Protein 7YVV (pdb70)

Sequence (335 aa):
SALDGLELDYVRFYVGSLDTARDWLVRGYGLGERPWATVRSTEIGANDIRFVFSEPLVDDHPGTAYVDRHGDGVSDIALRVTDAKAAFEEAVARGARPVAGPSRAGHVVTASIMGFGDTLHTFVEYPDGPPAPIAVNAEEPGALLEIDHFAVCVEHGHLDATVDFYRDVLGFELIFAETIAVGSQAMTTKVVQSKSGSVTFTLIEPDTSKDPGHIDDFLKDHGGAGVQHIAFTSNGIIEAVDVLRDRGVEFMGTPASYYADLLQRVVPEQYSVPELRTQQVLVDEDHDGQLYQIFARSVHPRNTIFLELIERLGARGFGSGNITALYQAAERQRD

Structure (mmCIF, N/CA/C/O backbone):
data_7YVV
#
_entry.id   7YVV
#
_cell.length_a   71.130
_cell.length_b   71.130
_cell.length_c   56.281
_cell.angle_alpha   90.000
_cell.angle_beta   90.000
_cell.angle_gamma   120.000
#
_symmetry.space_group_name_H-M   'P 31'
#
loop_
_entity.id
_entity.type
_entity.pdbx_description
1 polymer '4-hydroxyphenylpyruvate dioxygenase'
2 non-polymer 'ISOPROPYL ALCOHOL'
3 non-polymer 'FE (III) ION'
4 non-polymer 'CHLORIDE ION'
5 water water
#
loop_
_atom_site.group_PDB
_atom_site.id
_atom_site.type_symbol
_atom_site.label_atom_id
_atom_site.label_alt_id
_atom_site.label_comp_id
_atom_site.label_asym_id
_atom_site.label_entity_id
_atom_site.label_seq_id
_atom_site.pdbx_PDB_ins_code
_atom_site.Cartn_x
_atom_site.Cartn_y
_atom_site.Cartn_z
_atom_site.occupancy
_atom_site.B_iso_or_equiv
_atom_site.auth_seq_id
_atom_site.auth_comp_id
_atom_site.auth_asym_id
_atom_site.auth_atom_id
_atom_site.pdbx_PDB_model_num
ATOM 1 N N . SER A 1 27 ? 1.509 39.324 14.951 1.00 38.68 7 SER A N 1
ATOM 2 C CA . SER A 1 27 ? 2.353 40.456 14.556 1.00 32.77 7 SER A CA 1
ATOM 3 C C . SER A 1 27 ? 3.829 40.081 14.541 1.00 32.19 7 SER A C 1
ATOM 4 O O . SER A 1 27 ? 4.534 40.326 13.565 1.00 32.82 7 SER A O 1
ATOM 7 N N . ALA A 1 28 ? 4.279 39.437 15.621 1.00 31.67 8 ALA A N 1
ATOM 8 C CA . ALA A 1 28 ? 5.590 38.797 15.597 1.00 29.16 8 ALA A CA 1
ATOM 9 C C . ALA A 1 28 ? 5.610 37.647 14.601 1.00 26.30 8 ALA A C 1
ATOM 10 O O . ALA A 1 28 ? 6.657 37.350 14.014 1.00 25.72 8 ALA A O 1
ATOM 12 N N . LEU A 1 29 ? 4.456 37.011 14.383 1.00 22.56 9 LEU A N 1
ATOM 13 C CA . LEU A 1 29 ? 4.329 35.937 13.411 1.00 18.29 9 LEU A CA 1
ATOM 14 C C . LEU A 1 29 ? 4.217 36.446 11.984 1.00 21.05 9 LEU A C 1
ATOM 15 O O . LEU A 1 29 ? 4.539 35.701 11.057 1.00 22.76 9 LEU A O 1
ATOM 20 N N . ASP A 1 30 ? 3.772 37.692 11.788 1.00 21.89 10 ASP A N 1
ATOM 21 C CA . ASP A 1 30 ? 3.526 38.192 10.438 1.00 22.78 10 ASP A CA 1
ATOM 22 C C . ASP A 1 30 ? 4.789 38.187 9.585 1.00 26.27 10 ASP A C 1
ATOM 23 O O . ASP A 1 30 ? 4.713 37.972 8.372 1.00 26.66 10 ASP A O 1
ATOM 28 N N . GLY A 1 31 ? 5.950 38.428 10.189 1.00 23.59 11 GLY A N 1
ATOM 29 C CA . GLY A 1 31 ? 7.175 38.528 9.421 1.00 21.90 11 GLY A CA 1
ATOM 30 C C . GLY A 1 31 ? 8.040 37.285 9.441 1.00 19.30 11 GLY A C 1
ATOM 31 O O . GLY A 1 31 ? 9.210 37.340 9.051 1.00 23.03 11 GLY A O 1
ATOM 32 N N . LEU A 1 32 ? 7.488 36.157 9.880 1.00 17.99 12 LEU A N 1
ATOM 33 C CA . LEU A 1 32 ? 8.291 34.947 9.988 1.00 19.28 12 LEU A CA 1
ATOM 34 C C . LEU A 1 32 ? 8.819 34.525 8.621 1.00 17.92 12 LEU A C 1
ATOM 35 O O . LEU A 1 32 ? 8.147 34.676 7.597 1.00 18.38 12 LEU A O 1
ATOM 40 N N . GLU A 1 33 ? 10.042 33.999 8.617 1.00 17.61 13 GLU A N 1
ATOM 41 C CA . GLU A 1 33 ? 10.729 33.563 7.413 1.00 18.14 13 GLU A CA 1
ATOM 42 C C . GLU A 1 33 ? 11.199 32.132 7.603 1.00 14.90 13 GLU A C 1
ATOM 43 O O . GLU A 1 33 ? 11.417 31.684 8.730 1.00 17.81 13 GLU A O 1
ATOM 49 N N . LEU A 1 34 ? 11.367 31.419 6.494 1.00 17.83 14 LEU A N 1
ATOM 50 C CA . LEU A 1 34 ? 11.905 30.068 6.564 1.00 15.92 14 LEU A CA 1
ATOM 51 C C . LEU A 1 34 ? 13.357 30.114 7.020 1.00 19.75 14 LEU A C 1
ATOM 52 O O . LEU A 1 34 ? 14.160 30.892 6.495 1.00 22.99 14 LEU A O 1
ATOM 57 N N . ASP A 1 35 ? 13.694 29.287 8.006 1.00 20.00 15 ASP A N 1
ATOM 58 C CA . ASP A 1 35 ? 15.074 29.211 8.464 1.00 19.75 15 ASP A CA 1
ATOM 59 C C . ASP A 1 35 ? 15.692 27.889 8.037 1.00 19.06 15 ASP A C 1
ATOM 60 O O . ASP A 1 35 ? 15.855 27.637 6.840 1.00 28.08 15 ASP A O 1
ATOM 65 N N . TYR A 1 36 ? 16.029 27.039 8.996 1.00 17.40 16 TYR A N 1
ATOM 66 C CA . TYR A 1 36 ? 16.642 25.756 8.695 1.00 21.13 16 TYR A CA 1
ATOM 67 C C . TYR A 1 36 ? 15.600 24.646 8.736 1.00 19.66 16 TYR A C 1
ATOM 68 O O . TYR A 1 36 ? 14.513 24.796 9.297 1.00 18.10 16 TYR A O 1
ATOM 77 N N . VAL A 1 37 ? 15.946 23.525 8.115 1.00 21.28 17 VAL A N 1
ATOM 78 C CA . VAL A 1 37 ? 15.140 22.312 8.154 1.00 18.40 17 VAL A CA 1
ATOM 79 C C . VAL A 1 37 ? 15.954 21.255 8.879 1.00 17.21 17 VAL A C 1
ATOM 80 O O . VAL A 1 37 ? 17.037 20.880 8.417 1.00 21.47 17 VAL A O 1
ATOM 84 N N . ARG A 1 38 ? 15.454 20.790 10.020 1.00 16.67 18 ARG A N 1
ATOM 85 C CA . ARG A 1 38 ? 16.169 19.809 10.825 1.00 18.77 18 ARG A CA 1
ATOM 86 C C . ARG A 1 38 ? 15.674 18.407 10.503 1.00 18.87 18 ARG A C 1
ATOM 87 O O . ARG A 1 38 ? 14.466 18.151 10.508 1.00 19.57 18 ARG A O 1
ATOM 95 N N . PHE A 1 39 ? 16.613 17.515 10.197 1.00 17.97 19 PHE A N 1
ATOM 96 C CA . PHE A 1 39 ? 16.358 16.092 10.037 1.00 19.21 19 PHE A CA 1
ATOM 97 C C . PHE A 1 39 ? 16.857 15.346 11.262 1.00 19.05 19 PHE A C 1
ATOM 98 O O . PHE A 1 39 ? 17.849 15.734 11.883 1.00 19.15 19 PHE A O 1
ATOM 106 N N . TYR A 1 40 ? 16.169 14.260 11.597 1.00 23.32 20 TYR A N 1
ATOM 107 C CA . TYR A 1 40 ? 16.723 13.230 12.467 1.00 21.87 20 TYR A CA 1
ATOM 108 C C . TYR A 1 40 ? 17.199 12.089 11.581 1.00 20.84 20 TYR A C 1
ATOM 109 O O . TYR A 1 40 ? 16.470 11.654 10.683 1.00 19.76 20 TYR A O 1
ATOM 118 N N . VAL A 1 41 ? 18.431 11.633 11.810 1.00 18.25 21 VAL A N 1
ATOM 119 C CA . VAL A 1 41 ? 19.062 10.641 10.952 1.00 20.03 21 VAL A CA 1
ATOM 120 C C . VAL A 1 41 ? 19.791 9.614 11.808 1.00 20.48 21 VAL A C 1
ATOM 121 O O . VAL A 1 41 ? 20.303 9.920 12.889 1.00 19.29 21 VAL A O 1
ATOM 125 N N . GLY A 1 42 ? 19.829 8.377 11.310 1.00 21.65 22 GLY A N 1
ATOM 126 C CA . GLY A 1 42 ? 20.605 7.344 11.967 1.00 20.14 22 GLY A CA 1
ATOM 127 C C . GLY A 1 42 ? 22.100 7.536 11.838 1.00 20.46 22 GLY A C 1
ATOM 128 O O . GLY A 1 42 ? 22.853 7.053 12.690 1.00 24.68 22 GLY A O 1
ATOM 129 N N . SER A 1 43 ? 22.546 8.236 10.796 1.00 20.88 23 SER A N 1
ATOM 130 C CA . SER A 1 43 ? 23.969 8.455 10.559 1.00 22.53 23 SER A CA 1
ATOM 131 C C . SER A 1 43 ? 24.144 9.748 9.782 1.00 23.25 23 SER A C 1
ATOM 132 O O . SER A 1 43 ? 23.589 9.893 8.690 1.00 24.89 23 SER A O 1
ATOM 135 N N . LEU A 1 44 ? 24.926 10.676 10.335 1.00 22.77 24 LEU A N 1
ATOM 136 C CA . LEU A 1 44 ? 25.178 11.930 9.639 1.00 21.38 24 LEU A CA 1
ATOM 137 C C . LEU A 1 44 ? 25.767 11.703 8.254 1.00 21.10 24 LEU A C 1
ATOM 138 O O . LEU A 1 44 ? 25.634 12.569 7.386 1.00 22.28 24 LEU A O 1
ATOM 143 N N . ASP A 1 45 ? 26.428 10.561 8.026 1.00 24.96 25 ASP A N 1
ATOM 144 C CA . ASP A 1 45 ? 27.057 10.324 6.728 1.00 23.63 25 ASP A CA 1
ATOM 145 C C . ASP A 1 45 ? 26.053 9.941 5.650 1.00 25.36 25 ASP A C 1
ATOM 146 O O . ASP A 1 45 ? 26.372 10.053 4.462 1.00 23.75 25 ASP A O 1
ATOM 151 N N . THR A 1 46 ? 24.860 9.480 6.029 1.00 25.52 26 THR A N 1
ATOM 152 C CA . THR A 1 46 ? 23.819 9.255 5.033 1.00 26.68 26 THR A CA 1
ATOM 153 C C . THR A 1 46 ? 23.372 10.572 4.411 1.00 22.64 26 THR A C 1
ATOM 154 O O . THR A 1 46 ? 23.097 10.638 3.208 1.00 22.81 26 THR A O 1
ATOM 158 N N . ALA A 1 47 ? 23.285 11.630 5.220 1.00 21.25 27 ALA A N 1
ATOM 159 C CA . ALA A 1 47 ? 22.997 12.955 4.683 1.00 20.74 27 ALA A CA 1
ATOM 160 C C . ALA A 1 47 ? 24.191 13.513 3.920 1.00 21.58 27 ALA A C 1
ATOM 161 O O . ALA A 1 47 ? 24.029 14.109 2.851 1.00 24.24 27 ALA A O 1
ATOM 163 N N . ARG A 1 48 ? 25.398 13.337 4.460 1.00 22.45 28 ARG A N 1
ATOM 164 C CA . ARG A 1 48 ? 26.600 13.783 3.763 1.00 19.25 28 ARG A CA 1
ATOM 165 C C . ARG A 1 48 ? 26.709 13.135 2.388 1.00 24.63 28 ARG A C 1
ATOM 166 O O . ARG A 1 48 ? 26.834 13.824 1.370 1.00 24.35 28 ARG A O 1
ATOM 174 N N . ASP A 1 49 ? 26.665 11.803 2.339 1.00 24.33 29 ASP A N 1
ATOM 175 C CA . ASP A 1 49 ? 26.741 11.115 1.057 1.00 26.05 29 ASP A CA 1
ATOM 176 C C . ASP A 1 49 ? 25.609 11.530 0.127 1.00 26.98 29 ASP A C 1
ATOM 177 O O . ASP A 1 49 ? 25.786 11.550 -1.097 1.00 33.35 29 ASP A O 1
ATOM 182 N N . TRP A 1 50 ? 24.449 11.872 0.684 1.00 23.64 30 TRP A N 1
ATOM 183 C CA . TRP A 1 50 ? 23.271 12.174 -0.121 1.00 25.29 30 TRP A CA 1
ATOM 184 C C . TRP A 1 50 ? 23.348 13.569 -0.730 1.00 22.11 30 TRP A C 1
ATOM 185 O O . TRP A 1 50 ? 23.268 13.734 -1.952 1.00 20.22 30 TRP A O 1
ATOM 196 N N . LEU A 1 51 ? 23.500 14.586 0.112 1.00 23.67 31 LEU A N 1
ATOM 197 C CA . LEU A 1 51 ? 23.456 15.968 -0.342 1.00 22.34 31 LEU A CA 1
ATOM 198 C C . LEU A 1 51 ? 24.835 16.533 -0.652 1.00 18.64 31 LEU A C 1
ATOM 199 O O . LEU A 1 51 ? 24.990 17.275 -1.625 1.00 23.04 31 LEU A O 1
ATOM 204 N N . VAL A 1 52 ? 25.843 16.212 0.154 1.00 20.55 32 VAL A N 1
ATOM 205 C CA . VAL A 1 52 ? 27.183 16.745 -0.089 1.00 21.22 32 VAL A CA 1
ATOM 206 C C . VAL A 1 52 ? 27.815 16.058 -1.293 1.00 22.18 32 VAL A C 1
ATOM 207 O O . VAL A 1 52 ? 28.150 16.697 -2.298 1.00 23.98 32 VAL A O 1
ATOM 211 N N . ARG A 1 53 ? 27.984 14.741 -1.207 1.00 24.69 33 ARG A N 1
ATOM 212 C CA . ARG A 1 53 ? 28.668 14.022 -2.271 1.00 25.18 33 ARG A CA 1
ATOM 213 C C . ARG A 1 53 ? 27.795 13.869 -3.511 1.00 24.00 33 ARG A C 1
ATOM 214 O O . ARG A 1 53 ? 28.310 13.923 -4.632 1.00 33.12 33 ARG A O 1
ATOM 222 N N . GLY A 1 54 ? 26.487 13.705 -3.339 1.00 25.09 34 GLY A N 1
ATOM 223 C CA . GLY A 1 54 ? 25.591 13.568 -4.470 1.00 22.24 34 GLY A CA 1
ATOM 224 C C . GLY A 1 54 ? 25.181 14.876 -5.117 1.00 19.25 34 GLY A C 1
ATOM 225 O O . GLY A 1 54 ? 25.341 15.047 -6.327 1.00 27.49 34 GLY A O 1
ATOM 226 N N . TYR A 1 55 ? 24.645 15.806 -4.327 1.00 21.35 35 TYR A N 1
ATOM 227 C CA . TYR A 1 55 ? 24.137 17.067 -4.854 1.00 20.79 35 TYR A CA 1
ATOM 228 C C . TYR A 1 55 ? 25.171 18.185 -4.858 1.00 24.61 35 TYR A C 1
ATOM 229 O O . TYR A 1 55 ? 24.933 19.226 -5.483 1.00 27.02 35 TYR A O 1
ATOM 238 N N . GLY A 1 56 ? 26.301 18.008 -4.178 1.00 22.06 36 GLY A N 1
ATOM 239 C CA . GLY A 1 56 ? 27.333 19.024 -4.183 1.00 21.42 36 GLY A CA 1
ATOM 240 C C . GLY A 1 56 ? 27.122 20.162 -3.213 1.00 21.37 36 GLY A C 1
ATOM 241 O O . GLY A 1 56 ? 27.692 21.239 -3.409 1.00 23.80 36 GLY A O 1
ATOM 242 N N . LEU A 1 57 ? 26.318 19.963 -2.174 1.00 21.74 37 LEU A N 1
ATOM 243 C CA . LEU A 1 57 ? 26.117 20.995 -1.171 1.00 21.31 37 LEU A CA 1
ATOM 244 C C . LEU A 1 57 ? 27.317 21.060 -0.229 1.00 20.33 37 LEU A C 1
ATOM 245 O O . LEU A 1 57 ? 28.095 20.112 -0.104 1.00 21.93 37 LEU A O 1
ATOM 250 N N . GLY A 1 58 ? 27.462 22.208 0.439 1.00 25.13 38 GLY A N 1
ATOM 251 C CA . GLY A 1 58 ? 28.526 22.382 1.402 1.00 19.07 38 GLY A CA 1
ATOM 252 C C . GLY A 1 58 ? 28.139 21.902 2.788 1.00 23.32 38 GLY A C 1
ATOM 253 O O . GLY A 1 58 ? 26.961 21.782 3.115 1.00 22.42 38 GLY A O 1
ATOM 254 N N . GLU A 1 59 ? 29.151 21.624 3.609 1.00 23.96 39 GLU A N 1
ATOM 255 C CA . GLU A 1 59 ? 28.937 21.170 4.975 1.00 22.11 39 GLU A CA 1
ATOM 256 C C . GLU A 1 59 ? 29.644 22.092 5.957 1.00 26.28 39 GLU A C 1
ATOM 257 O O . GLU A 1 59 ? 30.746 22.579 5.688 1.00 25.81 39 GLU A O 1
ATOM 263 N N . ARG A 1 60 ? 29.002 22.316 7.102 1.00 25.48 40 ARG A N 1
ATOM 264 C CA . ARG A 1 60 ? 29.536 23.179 8.156 1.00 28.54 40 ARG A CA 1
ATOM 265 C C . ARG A 1 60 ? 29.182 22.548 9.495 1.00 24.40 40 ARG A C 1
ATOM 266 O O . ARG A 1 60 ? 28.116 22.815 10.062 1.00 29.99 40 ARG A O 1
ATOM 274 N N . PRO A 1 61 ? 30.056 21.688 10.034 1.00 28.05 41 PRO A N 1
ATOM 275 C CA . PRO A 1 61 ? 29.716 20.993 11.278 1.00 33.71 41 PRO A CA 1
ATOM 276 C C . PRO A 1 61 ? 30.035 21.817 12.521 1.00 35.93 41 PRO A C 1
ATOM 277 O O . PRO A 1 61 ? 29.235 21.803 13.456 1.00 43.31 41 PRO A O 1
ATOM 281 N N . TRP A 1 69 ? 26.095 19.190 23.984 1.00 64.27 49 TRP A N 1
ATOM 282 C CA . TRP A 1 69 ? 25.101 18.160 24.262 1.00 56.23 49 TRP A CA 1
ATOM 283 C C . TRP A 1 69 ? 25.610 16.800 23.823 1.00 50.56 49 TRP A C 1
ATOM 284 O O . TRP A 1 69 ? 25.803 16.557 22.633 1.00 53.30 49 TRP A O 1
ATOM 295 N N . ALA A 1 70 ? 25.826 15.913 24.791 1.00 52.84 50 ALA A N 1
ATOM 296 C CA . ALA A 1 70 ? 26.338 14.577 24.519 1.00 43.79 50 ALA A CA 1
ATOM 297 C C . ALA A 1 70 ? 25.259 13.613 24.043 1.00 41.43 50 ALA A C 1
ATOM 298 O O . ALA A 1 70 ? 25.522 12.409 23.955 1.00 42.54 50 ALA A O 1
ATOM 300 N N . THR A 1 71 ? 24.060 14.107 23.738 1.00 34.37 51 THR A N 1
ATOM 301 C CA . THR A 1 71 ? 22.969 13.259 23.285 1.00 32.78 51 THR A CA 1
ATOM 302 C C . THR A 1 71 ? 22.732 13.333 21.783 1.00 26.64 51 THR A C 1
ATOM 303 O O . THR A 1 71 ? 22.015 12.484 21.248 1.00 25.00 51 THR A O 1
ATOM 307 N N . VAL A 1 72 ? 23.311 14.315 21.094 1.00 31.31 52 VAL A N 1
ATOM 308 C CA . VAL A 1 72 ? 23.072 14.522 19.670 1.00 24.33 52 VAL A CA 1
ATOM 309 C C . VAL A 1 72 ? 24.359 14.983 19.000 1.00 21.12 52 VAL A C 1
ATOM 310 O O . VAL A 1 72 ? 25.090 15.824 19.532 1.00 25.54 52 VAL A O 1
ATOM 314 N N . ARG A 1 73 ? 24.625 14.426 17.826 1.00 23.07 53 ARG A N 1
ATOM 315 C CA . ARG A 1 73 ? 25.667 14.899 16.927 1.00 24.11 53 ARG A CA 1
ATOM 316 C C . ARG A 1 73 ? 24.990 15.551 15.731 1.00 18.38 53 ARG A C 1
ATOM 317 O O . ARG A 1 73 ? 24.085 14.963 15.132 1.00 20.30 53 ARG A O 1
ATOM 325 N N . SER A 1 74 ? 25.403 16.770 15.404 1.00 18.50 54 SER A N 1
ATOM 326 C CA . SER A 1 74 ? 24.750 17.544 14.362 1.00 19.13 54 SER A CA 1
ATOM 327 C C . SER A 1 74 ? 25.772 18.100 13.384 1.00 22.70 54 SER A C 1
ATOM 328 O O . SER A 1 74 ? 26.928 18.350 13.734 1.00 22.86 54 SER A O 1
ATOM 331 N N . THR A 1 75 ? 25.323 18.287 12.146 1.00 21.14 55 THR A N 1
ATOM 332 C CA . THR A 1 75 ? 26.095 18.982 11.131 1.00 20.00 55 THR A CA 1
ATOM 333 C C . THR A 1 75 ? 25.119 19.755 10.259 1.00 21.34 55 THR A C 1
ATOM 334 O O . THR A 1 75 ? 23.934 19.422 10.190 1.00 19.92 55 THR A O 1
ATOM 338 N N . GLU A 1 76 ? 25.613 20.807 9.619 1.00 18.88 56 GLU A N 1
ATOM 339 C CA . GLU A 1 76 ? 24.793 21.635 8.748 1.00 23.15 56 GLU A CA 1
ATOM 340 C C . GLU A 1 76 ? 25.219 21.436 7.303 1.00 23.69 56 GLU A C 1
ATOM 341 O O . GLU A 1 76 ? 26.415 21.403 6.996 1.00 23.28 56 GLU A O 1
ATOM 347 N N . ILE A 1 77 ? 24.235 21.302 6.422 1.00 20.21 57 ILE A N 1
ATOM 348 C CA . ILE A 1 77 ? 24.473 21.039 5.012 1.00 20.13 57 ILE A CA 1
ATOM 349 C C . ILE A 1 77 ? 23.545 21.923 4.192 1.00 18.74 57 ILE A C 1
ATOM 350 O O . ILE A 1 77 ? 22.375 22.108 4.546 1.00 18.62 57 ILE A O 1
ATOM 355 N N . GLY A 1 78 ? 24.078 22.494 3.122 1.00 18.63 58 GLY A N 1
ATOM 356 C CA . GLY A 1 78 ? 23.299 23.357 2.260 1.00 20.07 58 GLY A CA 1
ATOM 357 C C . GLY A 1 78 ? 24.197 24.286 1.464 1.00 18.85 58 GLY A C 1
ATOM 358 O O . GLY A 1 78 ? 25.416 24.129 1.426 1.00 14.59 58 GLY A O 1
ATOM 359 N N . ALA A 1 79 ? 23.554 25.258 0.825 1.00 18.59 59 ALA A N 1
ATOM 360 C CA . ALA A 1 79 ? 24.242 26.247 0.010 1.00 18.18 59 ALA A CA 1
ATOM 361 C C . ALA A 1 79 ? 23.294 27.410 -0.227 1.00 16.51 59 ALA A C 1
ATOM 362 O O . ALA A 1 79 ? 22.075 27.232 -0.262 1.00 16.90 59 ALA A O 1
ATOM 364 N N . ASN A 1 80 ? 23.867 28.600 -0.383 1.00 19.31 60 ASN A N 1
ATOM 365 C CA . ASN A 1 80 ? 23.080 29.812 -0.565 1.00 18.19 60 ASN A CA 1
ATOM 366 C C . ASN A 1 80 ? 22.018 29.899 0.524 1.00 17.57 60 ASN A C 1
ATOM 367 O O . ASN A 1 80 ? 22.358 29.895 1.711 1.00 15.47 60 ASN A O 1
ATOM 372 N N . ASP A 1 81 ? 20.739 29.959 0.149 1.00 19.43 61 ASP A N 1
ATOM 373 C CA . ASP A 1 81 ? 19.660 30.088 1.125 1.00 18.58 61 ASP A CA 1
ATOM 374 C C . ASP A 1 81 ? 19.152 28.752 1.658 1.00 19.08 61 ASP A C 1
ATOM 375 O O . ASP A 1 81 ? 18.237 28.742 2.488 1.00 18.71 61 ASP A O 1
ATOM 380 N N . ILE A 1 82 ? 19.711 27.636 1.213 1.00 15.19 62 ILE A N 1
ATOM 381 C CA . ILE A 1 82 ? 19.310 26.323 1.702 1.00 16.62 62 ILE A CA 1
ATOM 382 C C . ILE A 1 82 ? 20.147 25.987 2.927 1.00 17.55 62 ILE A C 1
ATOM 383 O O . ILE A 1 82 ? 21.381 26.061 2.885 1.00 15.54 62 ILE A O 1
ATOM 388 N N . ARG A 1 83 ? 19.483 25.615 4.021 1.00 20.71 63 ARG A N 1
ATOM 389 C CA . ARG A 1 83 ? 20.175 25.298 5.269 1.00 18.90 63 ARG A CA 1
ATOM 390 C C . ARG A 1 83 ? 19.487 24.121 5.948 1.00 18.26 63 ARG A C 1
ATOM 391 O O . ARG A 1 83 ? 18.383 24.262 6.486 1.00 18.94 63 ARG A O 1
ATOM 399 N N . PHE A 1 84 ? 20.145 22.967 5.928 1.00 19.28 64 PHE A N 1
ATOM 400 C CA . PHE A 1 84 ? 19.675 21.769 6.604 1.00 18.28 64 PHE A CA 1
ATOM 401 C C . PHE A 1 84 ? 20.505 21.534 7.854 1.00 17.03 64 PHE A C 1
ATOM 402 O O . PHE A 1 84 ? 21.723 21.726 7.845 1.00 19.84 64 PHE A O 1
ATOM 410 N N . VAL A 1 85 ? 19.841 21.119 8.924 1.00 15.26 65 VAL A N 1
ATOM 411 C CA . VAL A 1 85 ? 20.505 20.620 10.118 1.00 16.40 65 VAL A CA 1
ATOM 412 C C . VAL A 1 85 ? 20.182 19.136 10.230 1.00 17.21 65 VAL A C 1
ATOM 413 O O . VAL A 1 85 ? 19.016 18.753 10.385 1.00 17.51 65 VAL A O 1
ATOM 417 N N . PHE A 1 86 ? 21.208 18.301 10.128 1.00 15.43 66 PHE A N 1
ATOM 418 C CA . PHE A 1 86 ? 21.067 16.863 10.285 1.00 16.68 66 PHE A CA 1
ATOM 419 C C . PHE A 1 86 ? 21.594 16.487 11.660 1.00 21.38 66 PHE A C 1
ATOM 420 O O . PHE A 1 86 ? 22.755 16.764 11.980 1.00 20.69 66 PHE A O 1
ATOM 428 N N . SER A 1 87 ? 20.739 15.877 12.473 1.00 19.34 67 SER A N 1
ATOM 429 C CA . SER A 1 87 ? 21.086 15.503 13.833 1.00 19.07 67 SER A CA 1
ATOM 430 C C . SER A 1 87 ? 20.835 14.015 14.014 1.00 22.09 67 SER A C 1
ATOM 431 O O . SER A 1 87 ? 19.751 13.524 13.686 1.00 21.63 67 SER A O 1
ATOM 434 N N . GLU A 1 88 ? 21.840 13.297 14.518 1.00 23.51 68 GLU A N 1
ATOM 435 C CA . GLU A 1 88 ? 21.689 11.889 14.850 1.00 23.11 68 GLU A CA 1
ATOM 436 C C . GLU A 1 88 ? 21.794 11.720 16.356 1.00 24.03 68 GLU A C 1
ATOM 437 O O . GLU A 1 88 ? 22.790 12.152 16.952 1.00 28.11 68 GLU A O 1
ATOM 443 N N . PRO A 1 89 ? 20.810 11.106 17.008 1.00 25.78 69 PRO A N 1
ATOM 444 C CA . PRO A 1 89 ? 20.869 10.981 18.467 1.00 25.08 69 PRO A CA 1
ATOM 445 C C . PRO A 1 89 ? 22.031 10.100 18.893 1.00 26.13 69 PRO A C 1
ATOM 446 O O . PRO A 1 89 ? 22.365 9.115 18.230 1.00 27.97 69 PRO A O 1
ATOM 450 N N . LEU A 1 90 ? 22.657 10.470 20.007 1.00 22.97 70 LEU A N 1
ATOM 451 C CA . LEU A 1 90 ? 23.743 9.692 20.582 1.00 24.19 70 LEU A CA 1
ATOM 452 C C . LEU A 1 90 ? 23.289 8.841 21.760 1.00 31.72 70 LEU A C 1
ATOM 453 O O . LEU A 1 90 ? 24.112 8.139 22.357 1.00 32.50 70 LEU A O 1
ATOM 458 N N . VAL A 1 91 ? 22.001 8.887 22.107 1.00 32.67 71 VAL A N 1
ATOM 459 C CA . VAL A 1 91 ? 21.444 8.131 23.220 1.00 26.11 71 VAL A CA 1
ATOM 460 C C . VAL A 1 91 ? 20.024 7.720 22.859 1.00 31.57 71 VAL A C 1
ATOM 461 O O . VAL A 1 91 ? 19.371 8.336 22.015 1.00 30.42 71 VAL A O 1
ATOM 465 N N . ASP A 1 92 ? 19.543 6.665 23.522 1.00 34.02 72 ASP A N 1
ATOM 466 C CA . ASP A 1 92 ? 18.186 6.186 23.278 1.00 33.82 72 ASP A CA 1
ATOM 467 C C . ASP A 1 92 ? 17.131 7.097 23.892 1.00 32.32 72 ASP A C 1
ATOM 468 O O . ASP A 1 92 ? 15.996 7.139 23.404 1.00 34.84 72 ASP A O 1
ATOM 473 N N . ASP A 1 93 ? 17.474 7.824 24.951 1.00 30.49 73 ASP A N 1
ATOM 474 C CA . ASP A 1 93 ? 16.522 8.705 25.626 1.00 35.68 73 ASP A CA 1
ATOM 475 C C . ASP A 1 93 ? 16.589 10.114 25.034 1.00 35.30 73 ASP A C 1
ATOM 476 O O . ASP A 1 93 ? 16.846 11.105 25.717 1.00 41.21 73 ASP A O 1
ATOM 481 N N . HIS A 1 94 ? 16.352 10.186 23.726 1.00 32.38 74 HIS A N 1
ATOM 482 C CA . HIS A 1 94 ? 16.358 11.444 23.001 1.00 29.00 74 HIS A CA 1
ATOM 483 C C . HIS A 1 94 ? 15.276 11.411 21.930 1.00 29.17 74 HIS A C 1
ATOM 484 O O . HIS A 1 94 ? 15.087 10.377 21.271 1.00 27.08 74 HIS A O 1
ATOM 491 N N . PRO A 1 95 ? 14.555 12.518 21.732 1.00 27.93 75 PRO A N 1
ATOM 492 C CA . PRO A 1 95 ? 13.480 12.522 20.727 1.00 23.30 75 PRO A CA 1
ATOM 493 C C . PRO A 1 95 ? 13.920 11.992 19.378 1.00 22.92 75 PRO A C 1
ATOM 494 O O . PRO A 1 95 ? 13.108 11.394 18.663 1.00 28.02 75 PRO A O 1
ATOM 498 N N . GLY A 1 96 ? 15.188 12.186 19.012 1.00 19.68 76 GLY A N 1
ATOM 499 C CA . GLY A 1 96 ? 15.663 11.705 17.728 1.00 20.74 76 GLY A CA 1
ATOM 500 C C . GLY A 1 96 ? 15.671 10.194 17.612 1.00 24.32 76 GLY A C 1
ATOM 501 O O . GLY A 1 96 ? 15.517 9.652 16.514 1.00 23.91 76 GLY A O 1
ATOM 502 N N . THR A 1 97 ? 15.861 9.491 18.732 1.00 25.53 77 THR A N 1
ATOM 503 C CA . THR A 1 97 ? 15.785 8.034 18.698 1.00 26.83 77 THR A CA 1
ATOM 504 C C . THR A 1 97 ? 14.352 7.564 18.496 1.00 26.30 77 THR A C 1
ATOM 505 O O . THR A 1 97 ? 14.110 6.596 17.766 1.00 26.90 77 THR A O 1
ATOM 509 N N . ALA A 1 98 ? 13.389 8.231 19.137 1.00 26.03 78 ALA A N 1
ATOM 510 C CA . ALA A 1 98 ? 11.989 7.885 18.925 1.00 28.58 78 ALA A CA 1
ATOM 511 C C . ALA A 1 98 ? 11.548 8.198 17.504 1.00 27.34 78 ALA A C 1
ATOM 512 O O . ALA A 1 98 ? 10.703 7.486 16.949 1.00 31.73 78 ALA A O 1
ATOM 514 N N . TYR A 1 99 ? 12.108 9.249 16.900 1.00 30.89 79 TYR A N 1
ATOM 515 C CA . TYR A 1 99 ? 11.773 9.578 15.518 1.00 22.19 79 TYR A CA 1
ATOM 516 C C . TYR A 1 99 ? 12.304 8.515 14.563 1.00 25.40 79 TYR A C 1
ATOM 517 O O . TYR A 1 99 ? 11.541 7.912 13.797 1.00 25.23 79 TYR A O 1
ATOM 526 N N . VAL A 1 100 ? 13.617 8.273 14.596 1.00 23.77 80 VAL A N 1
ATOM 527 C CA . VAL A 1 100 ? 14.234 7.363 13.634 1.00 21.64 80 VAL A CA 1
ATOM 528 C C . VAL A 1 100 ? 13.637 5.965 13.742 1.00 28.49 80 VAL A C 1
ATOM 529 O O . VAL A 1 100 ? 13.509 5.257 12.735 1.00 23.00 80 VAL A O 1
ATOM 533 N N . ASP A 1 101 ? 13.261 5.542 14.952 1.00 28.50 81 ASP A N 1
ATOM 534 C CA . ASP A 1 101 ? 12.602 4.249 15.103 1.00 26.11 81 ASP A CA 1
ATOM 535 C C . ASP A 1 101 ? 11.260 4.224 14.383 1.00 27.41 81 ASP A C 1
ATOM 536 O O . ASP A 1 101 ? 10.901 3.218 13.759 1.00 31.24 81 ASP A O 1
ATOM 541 N N . ARG A 1 102 ? 10.504 5.322 14.458 1.00 26.25 82 ARG A N 1
ATOM 542 C CA . ARG A 1 102 ? 9.165 5.341 13.878 1.00 26.51 82 ARG A CA 1
ATOM 543 C C . ARG A 1 102 ? 9.211 5.613 12.379 1.00 24.13 82 ARG A C 1
ATOM 544 O O . ARG A 1 102 ? 8.575 4.903 11.592 1.00 25.70 82 ARG A O 1
ATOM 552 N N . HIS A 1 103 ? 9.971 6.630 11.967 1.00 24.57 83 HIS A N 1
ATOM 553 C CA . HIS A 1 103 ? 9.974 7.097 10.589 1.00 21.49 83 HIS A CA 1
ATOM 554 C C . HIS A 1 103 ? 11.245 6.776 9.818 1.00 26.89 83 HIS A C 1
ATOM 555 O O . HIS A 1 103 ? 11.233 6.852 8.585 1.00 23.37 83 HIS A O 1
ATOM 562 N N . GLY A 1 104 ? 12.334 6.437 10.499 1.00 23.82 84 GLY A N 1
ATOM 563 C CA . GLY A 1 104 ? 13.628 6.472 9.850 1.00 24.56 84 GLY A CA 1
ATOM 564 C C . GLY A 1 104 ? 14.099 7.913 9.734 1.00 20.03 84 GLY A C 1
ATOM 565 O O . GLY A 1 104 ? 13.653 8.796 10.468 1.00 25.09 84 GLY A O 1
ATOM 566 N N . ASP A 1 105 ? 15.005 8.154 8.794 1.00 22.18 85 ASP A N 1
ATOM 567 C CA . ASP A 1 105 ? 15.464 9.516 8.545 1.00 20.02 85 ASP A CA 1
ATOM 568 C C . ASP A 1 105 ? 14.322 10.362 7.994 1.00 19.21 85 ASP A C 1
ATOM 569 O O . ASP A 1 105 ? 13.654 9.972 7.032 1.00 20.21 85 ASP A O 1
ATOM 574 N N . GLY A 1 106 ? 14.102 11.523 8.599 1.00 18.21 86 GLY A N 1
ATOM 575 C CA . GLY A 1 106 ? 13.023 12.386 8.150 1.00 20.90 86 GLY A CA 1
ATOM 576 C C . GLY A 1 106 ? 13.162 13.785 8.707 1.00 15.70 86 GLY A C 1
ATOM 577 O O . GLY A 1 106 ? 14.026 14.069 9.541 1.00 17.82 86 GLY A O 1
ATOM 578 N N . VAL A 1 107 ? 12.288 14.661 8.221 1.00 17.08 87 VAL A N 1
ATOM 579 C CA . VAL A 1 107 ? 12.236 16.044 8.684 1.00 16.91 87 VAL A CA 1
ATOM 580 C C . VAL A 1 107 ? 11.479 16.087 10.003 1.00 18.89 87 VAL A C 1
ATOM 581 O O . VAL A 1 107 ? 10.298 15.724 10.066 1.00 20.61 87 VAL A O 1
ATOM 585 N N . SER A 1 108 ? 12.153 16.546 11.058 1.00 17.17 88 SER A N 1
ATOM 586 C CA . SER A 1 108 ? 11.575 16.601 12.391 1.00 16.87 88 SER A CA 1
ATOM 587 C C . SER A 1 108 ? 11.234 18.012 12.853 1.00 13.83 88 SER A C 1
ATOM 588 O O . SER A 1 108 ? 10.496 18.162 13.832 1.00 17.55 88 SER A O 1
ATOM 591 N N . ASP A 1 109 ? 11.742 19.041 12.182 1.00 12.85 89 ASP A N 1
ATOM 592 C CA . ASP A 1 109 ? 11.518 20.414 12.618 1.00 15.95 89 ASP A CA 1
ATOM 593 C C . ASP A 1 109 ? 11.776 21.341 11.443 1.00 15.75 89 ASP A C 1
ATOM 594 O O . ASP A 1 109 ? 12.819 21.239 10.791 1.00 18.67 89 ASP A O 1
ATOM 599 N N . ILE A 1 110 ? 10.821 22.219 11.162 1.00 18.19 90 ILE A N 1
ATOM 600 C CA . ILE A 1 110 ? 10.977 23.266 10.160 1.00 15.86 90 ILE A CA 1
ATOM 601 C C . ILE A 1 110 ? 10.994 24.587 10.916 1.00 16.09 90 ILE A C 1
ATOM 602 O O . ILE A 1 110 ? 9.945 25.101 11.320 1.00 16.74 90 ILE A O 1
ATOM 607 N N . ALA A 1 111 ? 12.195 25.126 11.123 1.00 15.93 91 ALA A N 1
ATOM 608 C CA . ALA A 1 111 ? 12.374 26.315 11.941 1.00 15.70 91 ALA A CA 1
ATOM 609 C C . ALA A 1 111 ? 11.928 27.560 11.192 1.00 14.88 91 ALA A C 1
ATOM 610 O O . ALA A 1 111 ? 12.138 27.687 9.982 1.00 18.96 91 ALA A O 1
ATOM 612 N N . LEU A 1 112 ? 11.310 28.480 11.924 1.00 15.30 92 LEU A N 1
ATOM 613 C CA . LEU A 1 112 ? 10.832 29.741 11.377 1.00 13.32 92 LEU A CA 1
ATOM 614 C C . LEU A 1 112 ? 11.570 30.868 12.080 1.00 15.86 92 LEU A C 1
ATOM 615 O O . LEU A 1 112 ? 11.492 30.994 13.307 1.00 16.60 92 LEU A O 1
ATOM 620 N N . ARG A 1 113 ? 12.303 31.667 11.311 1.00 18.34 93 ARG A N 1
ATOM 621 C CA . ARG A 1 113 ? 13.034 32.794 11.871 1.00 15.71 93 ARG A CA 1
ATOM 622 C C . ARG A 1 113 ? 12.066 33.932 12.154 1.00 15.36 93 ARG A C 1
ATOM 623 O O . ARG A 1 113 ? 11.334 34.370 11.262 1.00 15.01 93 ARG A O 1
ATOM 631 N N . VAL A 1 114 ? 12.049 34.390 13.403 1.00 19.82 94 VAL A N 1
ATOM 632 C CA . VAL A 1 114 ? 11.259 35.538 13.818 1.00 20.48 94 VAL A CA 1
ATOM 633 C C . VAL A 1 114 ? 12.201 36.542 14.456 1.00 19.90 94 VAL A C 1
ATOM 634 O O . VAL A 1 114 ? 13.302 36.207 14.901 1.00 20.86 94 VAL A O 1
ATOM 638 N N . THR A 1 115 ? 11.755 37.793 14.491 1.00 19.68 95 THR A N 1
ATOM 639 C CA . THR A 1 115 ? 12.538 38.813 15.168 1.00 26.27 95 THR A CA 1
ATOM 640 C C . THR A 1 115 ? 12.428 38.698 16.682 1.00 25.99 95 THR A C 1
ATOM 641 O O . THR A 1 115 ? 13.312 39.191 17.391 1.00 25.18 95 THR A O 1
ATOM 645 N N . ASP A 1 116 ? 11.391 38.019 17.184 1.00 20.78 96 ASP A N 1
ATOM 646 C CA . ASP A 1 116 ? 11.176 37.865 18.620 1.00 22.06 96 ASP A CA 1
ATOM 647 C C . ASP A 1 116 ? 10.539 36.491 18.841 1.00 19.37 96 ASP A C 1
ATOM 648 O O . ASP A 1 116 ? 9.346 36.309 18.587 1.00 17.74 96 ASP A O 1
ATOM 653 N N . ALA A 1 117 ? 11.340 35.540 19.332 1.00 21.17 97 ALA A N 1
ATOM 654 C CA . ALA A 1 117 ? 10.871 34.161 19.463 1.00 19.01 97 ALA A CA 1
ATOM 655 C C . ALA A 1 117 ? 9.870 34.012 20.603 1.00 18.64 97 ALA A C 1
ATOM 656 O O . ALA A 1 117 ? 8.941 33.199 20.518 1.00 17.84 97 ALA A O 1
ATOM 658 N N . LYS A 1 118 ? 10.045 34.777 21.685 1.00 17.91 98 LYS A N 1
ATOM 659 C CA . LYS A 1 118 ? 9.092 34.709 22.790 1.00 18.63 98 LYS A CA 1
ATOM 660 C C . LYS A 1 118 ? 7.738 35.285 22.391 1.00 21.03 98 LYS A C 1
ATOM 661 O O . LYS A 1 118 ? 6.693 34.687 22.677 1.00 20.23 98 LYS A O 1
ATOM 667 N N . ALA A 1 119 ? 7.736 36.447 21.731 1.00 19.82 99 ALA A N 1
ATOM 668 C CA . ALA A 1 119 ? 6.476 37.065 21.328 1.00 23.06 99 ALA A CA 1
ATOM 669 C C . ALA A 1 119 ? 5.740 36.209 20.308 1.00 18.10 99 ALA A C 1
ATOM 670 O O . ALA A 1 119 ? 4.511 36.098 20.356 1.00 20.07 99 ALA A O 1
ATOM 672 N N . ALA A 1 120 ? 6.474 35.594 19.375 1.00 20.65 100 ALA A N 1
ATOM 673 C CA . ALA A 1 120 ? 5.841 34.713 18.397 1.00 19.54 100 ALA A CA 1
ATOM 674 C C . ALA A 1 120 ? 5.282 33.466 19.065 1.00 18.67 100 ALA A C 1
ATOM 675 O O . ALA A 1 120 ? 4.189 33.004 18.720 1.00 18.34 100 ALA A O 1
ATOM 677 N N . PHE A 1 121 ? 6.021 32.906 20.022 1.00 19.42 101 PHE A N 1
ATOM 678 C CA . PHE A 1 121 ? 5.541 31.737 20.748 1.00 17.63 101 PHE A CA 1
ATOM 679 C C . PHE A 1 121 ? 4.242 32.043 21.489 1.00 19.98 101 PHE A C 1
ATOM 680 O O . PHE A 1 121 ? 3.246 31.323 21.348 1.00 19.60 101 PHE A O 1
ATOM 688 N N . GLU A 1 122 ? 4.228 33.123 22.273 1.00 19.79 102 GLU A N 1
ATOM 689 C CA . GLU A 1 122 ? 3.053 33.437 23.081 1.00 20.78 102 GLU A CA 1
ATOM 690 C C . GLU A 1 122 ? 1.831 33.705 22.213 1.00 21.88 102 GLU A C 1
ATOM 691 O O . GLU A 1 122 ? 0.709 33.333 22.579 1.00 24.19 102 GLU A O 1
ATOM 697 N N . GLU A 1 123 ? 2.026 34.351 21.061 1.00 19.65 103 GLU A N 1
ATOM 698 C CA . GLU A 1 123 ? 0.908 34.626 20.163 1.00 19.75 103 GLU A CA 1
ATOM 699 C C . GLU A 1 123 ? 0.353 33.337 19.569 1.00 18.24 103 GLU A C 1
ATOM 700 O O . GLU A 1 123 ? -0.862 33.113 19.573 1.00 19.11 103 GLU A O 1
ATOM 706 N N . ALA A 1 124 ? 1.232 32.470 19.064 1.00 19.77 104 ALA A N 1
ATOM 707 C CA . ALA A 1 124 ? 0.770 31.238 18.435 1.00 18.13 104 ALA A CA 1
ATOM 708 C C . ALA A 1 124 ? 0.035 30.342 19.427 1.00 16.72 104 ALA A C 1
ATOM 709 O O . ALA A 1 124 ? -0.963 29.706 19.073 1.00 17.12 104 ALA A O 1
ATOM 711 N N . VAL A 1 125 ? 0.514 30.272 20.671 1.00 18.20 105 VAL A N 1
ATOM 712 C CA . VAL A 1 125 ? -0.158 29.451 21.674 1.00 15.63 105 VAL A CA 1
ATOM 713 C C . VAL A 1 125 ? -1.504 30.053 22.044 1.00 20.52 105 VAL A C 1
ATOM 714 O O . VAL A 1 125 ? -2.485 29.329 22.256 1.00 20.24 105 VAL A O 1
ATOM 718 N N . ALA A 1 126 ? -1.573 31.385 22.133 1.00 19.94 106 ALA A N 1
ATOM 719 C CA . ALA A 1 126 ? -2.850 32.048 22.353 1.00 18.79 106 ALA A CA 1
ATOM 720 C C . ALA A 1 126 ? -3.818 31.780 21.210 1.00 19.25 106 ALA A C 1
ATOM 721 O O . ALA A 1 126 ? -5.037 31.822 21.409 1.00 22.60 106 ALA A O 1
ATOM 723 N N . ARG A 1 127 ? -3.299 31.503 20.014 1.00 17.94 107 ARG A N 1
ATOM 724 C CA . ARG A 1 127 ? -4.117 31.234 18.839 1.00 19.56 107 ARG A CA 1
ATOM 725 C C . ARG A 1 127 ? -4.527 29.774 18.714 1.00 17.27 107 ARG A C 1
ATOM 726 O O . ARG A 1 127 ? -5.359 29.452 17.863 1.00 18.96 107 ARG A O 1
ATOM 734 N N . GLY A 1 128 ? -3.965 28.886 19.526 1.00 16.95 108 GLY A N 1
ATOM 735 C CA . GLY A 1 128 ? -4.324 27.483 19.465 1.00 19.71 108 GLY A CA 1
ATOM 736 C C . GLY A 1 128 ? -3.139 26.544 19.350 1.00 16.92 108 GLY A C 1
ATOM 737 O O . GLY A 1 128 ? -3.278 25.338 19.561 1.00 16.91 108 GLY A O 1
ATOM 738 N N . ALA A 1 129 ? -1.969 27.080 19.014 1.00 16.38 109 ALA A N 1
ATOM 739 C CA . ALA A 1 129 ? -0.788 26.243 18.866 1.00 17.45 109 ALA A CA 1
ATOM 740 C C . ALA A 1 129 ? -0.542 25.424 20.130 1.00 18.84 109 ALA A C 1
ATOM 741 O O . ALA A 1 129 ? -0.842 25.853 21.248 1.00 16.05 109 ALA A O 1
ATOM 743 N N . ARG A 1 130 ? 0.005 24.225 19.940 1.00 19.41 110 ARG A N 1
ATOM 744 C CA . ARG A 1 130 ? 0.345 23.354 21.054 1.00 20.00 110 ARG A CA 1
ATOM 745 C C . ARG A 1 130 ? 1.826 23.497 21.353 1.00 18.06 110 ARG A C 1
ATOM 746 O O . ARG A 1 130 ? 2.653 23.183 20.486 1.00 19.87 110 ARG A O 1
ATOM 754 N N . PRO A 1 131 ? 2.213 23.974 22.534 1.00 20.74 111 PRO A N 1
ATOM 755 C CA . PRO A 1 131 ? 3.633 24.242 22.786 1.00 17.21 111 PRO A CA 1
ATOM 756 C C . PRO A 1 131 ? 4.427 22.958 22.960 1.00 19.46 111 PRO A C 1
ATOM 757 O O . PRO A 1 131 ? 3.975 22.005 23.600 1.00 23.93 111 PRO A O 1
ATOM 761 N N . VAL A 1 132 ? 5.625 22.946 22.383 1.00 18.61 112 VAL A N 1
ATOM 762 C CA . VAL A 1 132 ? 6.571 21.856 22.554 1.00 20.33 112 VAL A CA 1
ATOM 763 C C . VAL A 1 132 ? 7.722 22.255 23.468 1.00 25.93 112 VAL A C 1
ATOM 764 O O . VAL A 1 132 ? 8.181 21.451 24.282 1.00 24.99 112 VAL A O 1
ATOM 768 N N . ALA A 1 133 ? 8.199 23.492 23.349 1.00 25.28 113 ALA A N 1
ATOM 769 C CA . ALA A 1 133 ? 9.275 23.998 24.190 1.00 20.23 113 ALA A CA 1
ATOM 770 C C . ALA A 1 133 ? 9.072 25.489 24.405 1.00 18.96 113 ALA A C 1
ATOM 771 O O . ALA A 1 133 ? 8.916 26.240 23.439 1.00 20.97 113 ALA A O 1
ATOM 773 N N . GLY A 1 134 ? 9.075 25.908 25.667 1.00 18.88 114 GLY A N 1
ATOM 774 C CA . GLY A 1 134 ? 8.976 27.308 26.002 1.00 19.37 114 GLY A CA 1
ATOM 775 C C . GLY A 1 134 ? 10.228 28.063 25.611 1.00 19.90 114 GLY A C 1
ATOM 776 O O . GLY A 1 134 ? 11.285 27.473 25.379 1.00 20.22 114 GLY A O 1
ATOM 777 N N . PRO A 1 135 ? 10.132 29.388 25.535 1.00 19.63 115 PRO A N 1
ATOM 778 C CA . PRO A 1 135 ? 11.286 30.184 25.105 1.00 22.08 115 PRO A CA 1
ATOM 779 C C . PRO A 1 135 ? 12.496 29.950 25.997 1.00 24.76 115 PRO A C 1
ATOM 780 O O . PRO A 1 135 ? 12.392 29.887 27.224 1.00 25.09 115 PRO A O 1
ATOM 784 N N . SER A 1 136 ? 13.652 29.813 25.355 1.00 25.48 116 SER A N 1
ATOM 785 C CA . SER A 1 136 ? 14.924 29.647 26.037 1.00 30.83 116 SER A CA 1
ATOM 786 C C . SER A 1 136 ? 16.003 30.253 25.157 1.00 29.70 116 SER A C 1
ATOM 787 O O . SER A 1 136 ? 15.886 30.256 23.930 1.00 26.94 116 SER A O 1
ATOM 790 N N . ARG A 1 137 ? 17.048 30.780 25.789 1.00 43.82 117 ARG A N 1
ATOM 791 C CA . ARG A 1 137 ? 18.163 31.379 25.071 1.00 40.63 117 ARG A CA 1
ATOM 792 C C . ARG A 1 137 ? 19.418 30.536 25.257 1.00 44.61 117 ARG A C 1
ATOM 793 O O . ARG A 1 137 ? 19.713 30.077 26.364 1.00 51.09 117 ARG A O 1
ATOM 801 N N . ALA A 1 138 ? 20.146 30.326 24.163 1.00 54.62 118 ALA A N 1
ATOM 802 C CA . ALA A 1 138 ? 21.431 29.644 24.226 1.00 58.76 118 ALA A CA 1
ATOM 803 C C . ALA A 1 138 ? 22.559 30.663 24.135 1.00 64.42 118 ALA A C 1
ATOM 804 O O . ALA A 1 138 ? 22.912 31.302 25.131 1.00 76.83 118 ALA A O 1
ATOM 806 N N . GLY A 1 139 ? 23.127 30.822 22.945 1.00 57.17 119 GLY A N 1
ATOM 807 C CA . GLY A 1 139 ? 24.160 31.814 22.737 1.00 71.79 119 GLY A CA 1
ATOM 808 C C . GLY A 1 139 ? 23.776 32.815 21.670 1.00 79.14 119 GLY A C 1
ATOM 809 O O . GLY A 1 139 ? 23.656 34.013 21.943 1.00 75.39 119 GLY A O 1
ATOM 810 N N . HIS A 1 140 ? 23.568 32.333 20.445 1.00 82.52 120 HIS A N 1
ATOM 811 C CA . HIS A 1 140 ? 23.188 33.189 19.331 1.00 85.40 120 HIS A CA 1
ATOM 812 C C . HIS A 1 140 ? 21.770 32.904 18.837 1.00 76.62 120 HIS A C 1
ATOM 813 O O . HIS A 1 140 ? 21.421 33.272 17.710 1.00 79.06 120 HIS A O 1
ATOM 820 N N . VAL A 1 141 ? 20.936 32.278 19.666 1.00 60.30 121 VAL A N 1
ATOM 821 C CA . VAL A 1 141 ? 19.558 31.982 19.283 1.00 47.60 121 VAL A CA 1
ATOM 822 C C . VAL A 1 141 ? 18.678 31.960 20.524 1.00 37.12 121 VAL A C 1
ATOM 823 O O . VAL A 1 141 ? 19.025 31.352 21.541 1.00 34.69 121 VAL A O 1
ATOM 827 N N . VAL A 1 142 ? 17.540 32.638 20.434 1.00 32.24 122 VAL A N 1
ATOM 828 C CA . VAL A 1 142 ? 16.402 32.418 21.316 1.00 24.98 122 VAL A CA 1
ATOM 829 C C . VAL A 1 142 ? 15.417 31.547 20.554 1.00 19.20 122 VAL A C 1
ATOM 830 O O . VAL A 1 142 ? 15.122 31.821 19.387 1.00 19.09 122 VAL A O 1
ATOM 834 N N . THR A 1 143 ? 14.921 30.490 21.192 1.00 21.50 123 THR A N 1
ATOM 835 C CA . THR A 1 143 ? 14.104 29.500 20.506 1.00 18.73 123 THR A CA 1
ATOM 836 C C . THR A 1 143 ? 12.881 29.139 21.332 1.00 20.02 123 THR A C 1
ATOM 837 O O . THR A 1 143 ? 12.921 29.135 22.563 1.00 23.01 123 THR A O 1
ATOM 841 N N . ALA A 1 144 ? 11.793 28.833 20.629 1.00 18.28 124 ALA A N 1
ATOM 842 C CA . ALA A 1 144 ? 10.569 28.320 21.229 1.00 16.24 124 ALA A CA 1
ATOM 843 C C . ALA A 1 144 ? 9.869 27.485 20.173 1.00 15.46 124 ALA A C 1
ATOM 844 O O . ALA A 1 144 ? 9.679 27.953 19.048 1.00 18.90 124 ALA A O 1
ATOM 846 N N . SER A 1 145 ? 9.502 26.255 20.525 1.00 15.92 125 SER A N 1
ATOM 847 C CA . SER A 1 145 ? 8.984 25.292 19.564 1.00 15.14 125 SER A CA 1
ATOM 848 C C . SER A 1 145 ? 7.512 25.013 19.821 1.00 13.66 125 SER A C 1
ATOM 849 O O . SER A 1 145 ? 7.086 24.881 20.971 1.00 14.80 125 SER A O 1
ATOM 852 N N . ILE A 1 146 ? 6.742 24.925 18.739 1.00 14.61 126 ILE A N 1
ATOM 853 C CA . ILE A 1 146 ? 5.373 24.437 18.780 1.00 15.47 126 ILE A CA 1
ATOM 854 C C . ILE A 1 146 ? 5.286 23.217 17.869 1.00 15.46 126 ILE A C 1
ATOM 855 O O . ILE A 1 146 ? 6.239 22.862 17.176 1.00 17.14 126 ILE A O 1
ATOM 860 N N . MET A 1 147 ? 4.129 22.567 17.889 1.00 18.91 127 MET A N 1
ATOM 861 C CA . MET A 1 147 ? 3.912 21.393 17.061 1.00 21.23 127 MET A CA 1
ATOM 862 C C . MET A 1 147 ? 3.330 21.797 15.717 1.00 19.73 127 MET A C 1
ATOM 863 O O . MET A 1 147 ? 2.569 22.764 15.619 1.00 19.52 127 MET A O 1
ATOM 868 N N . GLY A 1 148 ? 3.717 21.057 14.681 1.00 23.13 128 GLY A N 1
ATOM 869 C CA . GLY A 1 148 ? 3.192 21.239 13.339 1.00 21.81 128 GLY A CA 1
ATOM 870 C C . GLY A 1 148 ? 2.527 19.967 12.856 1.00 23.44 128 GLY A C 1
ATOM 871 O O . GLY A 1 148 ? 1.996 19.196 13.663 1.00 25.91 128 GLY A O 1
ATOM 872 N N . PHE A 1 149 ? 2.553 19.720 11.552 1.00 22.08 129 PHE A N 1
ATOM 873 C CA . PHE A 1 149 ? 1.889 18.538 11.031 1.00 21.38 129 PHE A CA 1
ATOM 874 C C . PHE A 1 149 ? 2.529 17.277 11.591 1.00 25.18 129 PHE A C 1
ATOM 875 O O . PHE A 1 149 ? 3.732 17.228 11.853 1.00 25.43 129 PHE A O 1
ATOM 883 N N . GLY A 1 150 ? 1.709 16.242 11.757 1.00 26.79 130 GLY A N 1
ATOM 884 C CA . GLY A 1 150 ? 2.171 14.980 12.298 1.00 26.39 130 GLY A CA 1
ATOM 885 C C . GLY A 1 150 ? 2.978 15.168 13.559 1.00 28.28 130 GLY A C 1
ATOM 886 O O . GLY A 1 150 ? 2.514 15.799 14.512 1.00 33.05 130 GLY A O 1
ATOM 887 N N . ASP A 1 151 ? 4.199 14.639 13.566 1.00 28.64 131 ASP A N 1
ATOM 888 C CA . ASP A 1 151 ? 5.126 14.819 14.673 1.00 27.08 131 ASP A CA 1
ATOM 889 C C . ASP A 1 151 ? 6.305 15.707 14.284 1.00 26.24 131 ASP A C 1
ATOM 890 O O . ASP A 1 151 ? 7.405 15.550 14.817 1.00 25.53 131 ASP A O 1
ATOM 895 N N . THR A 1 152 ? 6.085 16.641 13.360 1.00 22.54 132 THR A N 1
ATOM 896 C CA . THR A 1 152 ? 7.108 17.598 12.957 1.00 20.21 132 THR A CA 1
ATOM 897 C C . THR A 1 152 ? 6.919 18.917 13.697 1.00 18.59 132 THR A C 1
ATOM 898 O O . THR A 1 152 ? 5.805 19.436 13.799 1.00 22.56 132 THR A O 1
ATOM 902 N N . LEU A 1 153 ? 8.017 19.461 14.203 1.00 19.89 133 LEU A N 1
ATOM 903 C CA . LEU A 1 153 ? 7.971 20.677 14.998 1.00 16.61 133 LEU A CA 1
ATOM 904 C C . LEU A 1 153 ? 8.169 21.916 14.131 1.00 16.95 133 LEU A C 1
ATOM 905 O O . LEU A 1 153 ? 8.655 21.847 13.000 1.00 18.37 133 LEU A O 1
ATOM 910 N N . HIS A 1 154 ? 7.771 23.060 14.683 1.00 15.04 134 HIS A N 1
ATOM 911 C CA . HIS A 1 154 ? 8.141 24.379 14.178 1.00 15.79 134 HIS A CA 1
ATOM 912 C C . HIS A 1 154 ? 8.803 25.124 15.328 1.00 16.20 134 HIS A C 1
ATOM 913 O O . HIS A 1 154 ? 8.135 25.468 16.308 1.00 15.34 134 HIS A O 1
ATOM 920 N N . THR A 1 155 ? 10.104 25.372 15.211 1.00 13.89 135 THR A N 1
ATOM 921 C CA . THR A 1 155 ? 10.845 26.139 16.200 1.00 12.75 135 THR A CA 1
ATOM 922 C C . THR A 1 155 ? 10.903 27.590 15.750 1.00 14.78 135 THR A C 1
ATOM 923 O O . THR A 1 155 ? 11.331 27.874 14.628 1.00 18.42 135 THR A O 1
ATOM 927 N N . PHE A 1 156 ? 10.469 28.500 16.616 1.00 17.37 136 PHE A N 1
ATOM 928 C CA . PHE A 1 156 ? 10.691 29.923 16.394 1.00 17.36 136 PHE A CA 1
ATOM 929 C C . PHE A 1 156 ? 12.119 30.262 16.801 1.00 15.61 136 PHE A C 1
ATOM 930 O O . PHE A 1 156 ? 12.544 29.939 17.913 1.00 16.15 136 PHE A O 1
ATOM 938 N N . VAL A 1 157 ? 12.868 30.901 15.909 1.00 13.21 137 VAL A N 1
ATOM 939 C CA . VAL A 1 157 ? 14.284 31.154 16.139 1.00 17.77 137 VAL A CA 1
ATOM 940 C C . VAL A 1 157 ? 14.564 32.633 15.922 1.00 16.78 137 VAL A C 1
ATOM 941 O O . VAL A 1 157 ? 14.145 33.213 14.914 1.00 18.07 137 VAL A O 1
ATOM 945 N N . GLU A 1 158 ? 15.272 33.234 16.872 1.00 19.14 138 GLU A N 1
ATOM 946 C CA . GLU A 1 158 ? 15.579 34.657 16.877 1.00 18.73 138 GLU A CA 1
ATOM 947 C C . GLU A 1 158 ? 17.086 34.820 16.991 1.00 25.39 138 GLU A C 1
ATOM 948 O O . GLU A 1 158 ? 17.693 34.352 17.959 1.00 25.79 138 GLU A O 1
ATOM 954 N N . TYR A 1 159 ? 17.671 35.458 16.019 1.00 27.54 139 TYR A N 1
ATOM 955 C CA . TYR A 1 159 ? 19.101 35.704 15.987 1.00 33.63 139 TYR A CA 1
ATOM 956 C C . TYR A 1 159 ? 19.406 37.129 16.428 1.00 34.37 139 TYR A C 1
ATOM 957 O O . TYR A 1 159 ? 18.589 38.036 16.237 1.00 34.94 139 TYR A O 1
ATOM 966 N N . PRO A 1 160 ? 20.570 37.359 17.019 1.00 37.81 140 PRO A N 1
ATOM 967 C CA . PRO A 1 160 ? 20.884 38.702 17.521 1.00 45.96 140 PRO A CA 1
ATOM 968 C C . PRO A 1 160 ? 21.336 39.654 16.424 1.00 46.30 140 PRO A C 1
ATOM 969 O O . PRO A 1 160 ? 21.079 40.860 16.499 1.00 47.22 140 PRO A O 1
ATOM 973 N N . ASP A 1 161 ? 22.002 39.123 15.397 1.00 48.40 141 ASP A N 1
ATOM 974 C CA . ASP A 1 161 ? 22.621 39.948 14.365 1.00 54.10 141 ASP A CA 1
ATOM 975 C C . ASP A 1 161 ? 22.252 39.468 12.967 1.00 51.38 141 ASP A C 1
ATOM 976 O O . ASP A 1 161 ? 22.967 39.748 12.000 1.00 50.24 141 ASP A O 1
ATOM 981 N N . GLY A 1 162 ? 21.142 38.746 12.842 1.00 44.66 142 GLY A N 1
ATOM 982 C CA . GLY A 1 162 ? 20.715 38.235 11.563 1.00 41.18 142 GLY A CA 1
ATOM 983 C C . GLY A 1 162 ? 21.000 36.756 11.418 1.00 37.63 142 GLY A C 1
ATOM 984 O O . GLY A 1 162 ? 21.754 36.163 12.196 1.00 38.17 142 GLY A O 1
ATOM 985 N N . PRO A 1 163 ? 20.404 36.133 10.405 1.00 38.44 143 PRO A N 1
ATOM 986 C CA . PRO A 1 163 ? 20.544 34.683 10.235 1.00 33.85 143 PRO A CA 1
ATOM 987 C C . PRO A 1 163 ? 21.980 34.303 9.972 1.00 32.10 143 PRO A C 1
ATOM 988 O O . PRO A 1 163 ? 22.787 35.144 9.539 1.00 32.21 143 PRO A O 1
ATOM 992 N N . PRO A 1 164 ? 22.357 33.051 10.218 1.00 31.73 144 PRO A N 1
ATOM 993 C CA . PRO A 1 164 ? 23.723 32.627 9.917 1.00 31.72 144 PRO A CA 1
ATOM 994 C C . PRO A 1 164 ? 24.030 32.818 8.440 1.00 25.67 144 PRO A C 1
ATOM 995 O O . PRO A 1 164 ? 23.134 32.831 7.593 1.00 25.42 144 PRO A O 1
ATOM 999 N N . ALA A 1 165 ? 25.314 32.975 8.139 1.00 25.67 145 ALA A N 1
ATOM 1000 C CA . ALA A 1 165 ? 25.740 33.160 6.769 1.00 26.38 145 ALA A CA 1
ATOM 1001 C C . ALA A 1 165 ? 25.531 31.877 5.970 1.00 22.55 145 ALA A C 1
ATOM 1002 O O . ALA A 1 165 ? 25.462 30.780 6.534 1.00 24.52 145 ALA A O 1
ATOM 1004 N N . PRO A 1 166 ? 25.417 31.993 4.647 1.00 19.81 146 PRO A N 1
ATOM 1005 C CA . PRO A 1 166 ? 25.263 30.793 3.818 1.00 18.18 146 PRO A CA 1
ATOM 1006 C C . PRO A 1 166 ? 26.413 29.815 4.014 1.00 20.52 146 PRO A C 1
ATOM 1007 O O . PRO A 1 166 ? 27.562 30.208 4.227 1.00 21.48 146 PRO A O 1
ATOM 1011 N N . ILE A 1 167 ? 26.083 28.521 3.955 1.00 20.68 147 ILE A N 1
ATOM 1012 C CA . ILE A 1 167 ? 27.088 27.480 4.147 1.00 21.12 147 ILE A CA 1
ATOM 1013 C C . ILE A 1 167 ? 28.070 27.469 2.982 1.00 20.99 147 ILE A C 1
ATOM 1014 O O . ILE A 1 167 ? 29.284 27.336 3.173 1.00 26.29 147 ILE A O 1
ATOM 1019 N N . ALA A 1 168 ? 27.556 27.588 1.762 1.00 23.49 148 ALA A N 1
ATOM 1020 C CA . ALA A 1 168 ? 28.346 27.804 0.561 1.00 21.11 148 ALA A CA 1
ATOM 1021 C C . ALA A 1 168 ? 27.553 28.739 -0.334 1.00 21.18 148 ALA A C 1
ATOM 1022 O O . ALA A 1 168 ? 26.326 28.807 -0.237 1.00 20.64 148 ALA A O 1
ATOM 1024 N N . VAL A 1 169 ? 28.249 29.473 -1.198 1.00 28.93 149 VAL A N 1
ATOM 1025 C CA . VAL A 1 169 ? 27.604 30.485 -2.024 1.00 25.21 149 VAL A CA 1
ATOM 1026 C C . VAL A 1 169 ? 28.056 30.329 -3.469 1.00 22.66 149 VAL A C 1
ATOM 1027 O O . VAL A 1 169 ? 29.258 30.306 -3.750 1.00 24.95 149 VAL A O 1
ATOM 1031 N N . ASN A 1 170 ? 27.086 30.221 -4.377 1.00 23.90 150 ASN A N 1
ATOM 1032 C CA . ASN A 1 170 ? 27.327 30.224 -5.814 1.00 24.77 150 ASN A CA 1
ATOM 1033 C C . ASN A 1 170 ? 26.040 30.600 -6.536 1.00 23.50 150 ASN A C 1
ATOM 1034 O O . ASN A 1 170 ? 25.712 30.021 -7.577 1.00 27.66 150 ASN A O 1
ATOM 1039 N N . ALA A 1 171 ? 25.314 31.581 -5.994 1.00 22.43 151 ALA A N 1
ATOM 1040 C CA . ALA A 1 171 ? 23.994 31.916 -6.518 1.00 23.26 151 ALA A CA 1
ATOM 1041 C C . ALA A 1 171 ? 24.031 32.244 -8.003 1.00 22.19 151 ALA A C 1
ATOM 1042 O O . ALA A 1 171 ? 23.069 31.959 -8.724 1.00 23.91 151 ALA A O 1
ATOM 1044 N N . GLU A 1 172 ? 25.117 32.846 -8.475 1.00 27.20 152 GLU A N 1
ATOM 1045 C CA . GLU A 1 172 ? 25.234 33.272 -9.863 1.00 22.82 152 GLU A CA 1
ATOM 1046 C C . GLU A 1 172 ? 25.666 32.153 -10.796 1.00 20.46 152 GLU A C 1
ATOM 1047 O O . GLU A 1 172 ? 25.719 32.365 -12.009 1.00 23.47 152 GLU A O 1
ATOM 1053 N N . GLU A 1 173 ? 25.959 30.987 -10.274 1.00 24.09 153 GLU A N 1
ATOM 1054 C CA . GLU A 1 173 ? 26.430 29.897 -11.111 1.00 22.94 153 GLU A CA 1
ATOM 1055 C C . GLU A 1 173 ? 25.250 29.176 -11.758 1.00 20.07 153 GLU A C 1
ATOM 1056 O O . GLU A 1 173 ? 24.237 28.931 -11.098 1.00 23.95 153 GLU A O 1
ATOM 1062 N N . PRO A 1 174 ? 25.350 28.837 -13.043 1.00 21.03 154 PRO A N 1
ATOM 1063 C CA . PRO A 1 174 ? 24.264 28.095 -13.694 1.00 21.99 154 PRO A CA 1
ATOM 1064 C C . PRO A 1 174 ? 24.074 26.733 -13.046 1.00 21.17 154 PRO A C 1
ATOM 1065 O O . PRO A 1 174 ? 25.037 26.014 -12.774 1.00 23.33 154 PRO A O 1
ATOM 1069 N N . GLY A 1 175 ? 22.813 26.385 -12.799 1.00 20.83 155 GLY A N 1
ATOM 1070 C CA . GLY A 1 175 ? 22.491 25.171 -12.083 1.00 18.46 155 GLY A CA 1
ATOM 1071 C C . GLY A 1 175 ? 22.586 25.272 -10.577 1.00 21.23 155 GLY A C 1
ATOM 1072 O O . GLY A 1 175 ? 22.432 24.254 -9.894 1.00 20.25 155 GLY A O 1
ATOM 1073 N N . ALA A 1 176 ? 22.829 26.463 -10.035 1.00 21.18 156 ALA A N 1
ATOM 1074 C CA . ALA A 1 176 ? 22.958 26.611 -8.592 1.00 18.48 156 ALA A CA 1
ATOM 1075 C C . ALA A 1 176 ? 21.611 26.417 -7.907 1.00 17.43 156 ALA A C 1
ATOM 1076 O O . ALA A 1 176 ? 20.561 26.785 -8.437 1.00 19.78 156 ALA A O 1
ATOM 1078 N N . LEU A 1 177 ? 21.650 25.824 -6.718 1.00 16.37 157 LEU A N 1
ATOM 1079 C CA . LEU A 1 177 ? 20.461 25.614 -5.900 1.00 16.63 157 LEU A CA 1
ATOM 1080 C C . LEU A 1 177 ? 20.396 26.728 -4.863 1.00 14.61 157 LEU A C 1
ATOM 1081 O O . LEU A 1 177 ? 21.255 26.805 -3.982 1.00 12.88 157 LEU A O 1
ATOM 1086 N N . LEU A 1 178 ? 19.371 27.571 -4.961 1.00 18.61 158 LEU A N 1
ATOM 1087 C CA . LEU A 1 178 ? 19.371 28.903 -4.365 1.00 15.56 158 LEU A CA 1
ATOM 1088 C C . LEU A 1 178 ? 18.611 28.999 -3.048 1.00 17.28 158 LEU A C 1
ATOM 1089 O O . LEU A 1 178 ? 19.020 29.754 -2.162 1.00 15.97 158 LEU A O 1
ATOM 1094 N N . GLU A 1 179 ? 17.520 28.253 -2.894 1.00 21.27 159 GLU A N 1
ATOM 1095 C CA . GLU A 1 179 ? 16.651 28.370 -1.730 1.00 18.92 159 GLU A CA 1
ATOM 1096 C C . GLU A 1 179 ? 15.701 27.185 -1.730 1.00 13.31 159 GLU A C 1
ATOM 1097 O O . GLU A 1 179 ? 15.600 26.450 -2.711 1.00 14.22 159 GLU A O 1
ATOM 1103 N N . ILE A 1 180 ? 15.002 27.003 -0.617 1.00 13.92 160 ILE A N 1
ATOM 1104 C CA . ILE A 1 180 ? 13.930 26.020 -0.547 1.00 15.05 160 ILE A CA 1
ATOM 1105 C C . ILE A 1 180 ? 12.648 26.719 -0.984 1.00 18.34 160 ILE A C 1
ATOM 1106 O O . ILE A 1 180 ? 12.197 27.668 -0.338 1.00 20.79 160 ILE A O 1
ATOM 1111 N N . ASP A 1 181 ? 12.075 26.268 -2.103 1.00 15.23 161 ASP A N 1
ATOM 1112 C CA . ASP A 1 181 ? 10.878 26.911 -2.632 1.00 16.95 161 ASP A CA 1
ATOM 1113 C C . ASP A 1 181 ? 9.634 26.531 -1.832 1.00 16.76 161 ASP A C 1
ATOM 1114 O O . ASP A 1 181 ? 8.820 27.396 -1.497 1.00 12.77 161 ASP A O 1
ATOM 1119 N N . HIS A 1 182 ? 9.466 25.247 -1.523 1.00 17.80 162 HIS A N 1
ATOM 1120 C CA . HIS A 1 182 ? 8.318 24.794 -0.748 1.00 16.53 162 HIS A CA 1
ATOM 1121 C C . HIS A 1 182 ? 8.631 23.427 -0.154 1.00 20.50 162 HIS A C 1
ATOM 1122 O O . HIS A 1 182 ? 9.701 22.857 -0.385 1.00 16.99 162 HIS A O 1
ATOM 1129 N N . PHE A 1 183 ? 7.672 22.909 0.617 1.00 17.57 163 PHE A N 1
ATOM 1130 C CA . PHE A 1 183 ? 7.683 21.545 1.137 1.00 16.10 163 PHE A CA 1
ATOM 1131 C C . PHE A 1 183 ? 6.360 20.876 0.785 1.00 18.23 163 PHE A C 1
ATOM 1132 O O . PHE A 1 183 ? 5.306 21.515 0.840 1.00 19.56 163 PHE A O 1
ATOM 1140 N N . ALA A 1 184 ? 6.408 19.590 0.439 1.00 17.70 164 ALA A N 1
ATOM 1141 C CA . ALA A 1 184 ? 5.201 18.792 0.243 1.00 18.33 164 ALA A CA 1
ATOM 1142 C C . ALA A 1 184 ? 4.971 17.922 1.469 1.00 15.35 164 ALA A C 1
ATOM 1143 O O . ALA A 1 184 ? 5.892 17.246 1.934 1.00 12.57 164 ALA A O 1
ATOM 1145 N N . VAL A 1 185 ? 3.738 17.932 1.972 1.00 18.61 165 VAL A N 1
ATOM 1146 C CA . VAL A 1 185 ? 3.374 17.296 3.233 1.00 17.26 165 VAL A CA 1
ATOM 1147 C C . VAL A 1 185 ? 2.191 16.366 2.970 1.00 18.41 165 VAL A C 1
ATOM 1148 O O . VAL A 1 185 ? 1.087 16.828 2.652 1.00 16.74 165 VAL A O 1
ATOM 1152 N N . CYS A 1 186 ? 2.412 15.062 3.115 1.00 15.26 166 CYS A N 1
ATOM 1153 C CA . CYS A 1 186 ? 1.313 14.108 3.061 1.00 17.13 166 CYS A CA 1
ATOM 1154 C C . CYS A 1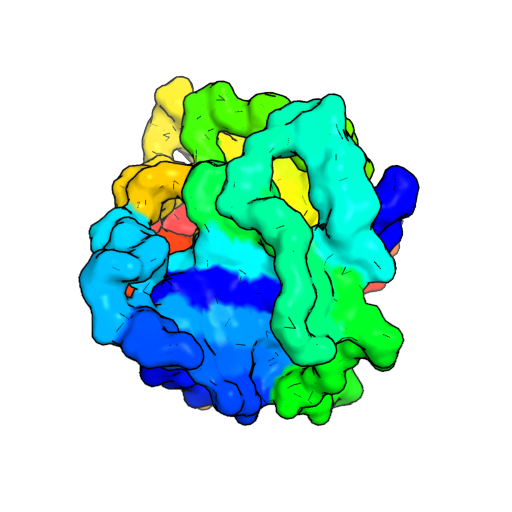 186 ? 0.607 14.083 4.408 1.00 17.79 166 CYS A C 1
ATOM 1155 O O . CYS A 1 186 ? 1.255 13.971 5.451 1.00 17.91 166 CYS A O 1
ATOM 1158 N N . VAL A 1 187 ? -0.718 14.206 4.388 1.00 21.87 167 VAL A N 1
ATOM 1159 C CA . VAL A 1 187 ? -1.516 14.155 5.606 1.00 19.41 167 VAL A CA 1
ATOM 1160 C C . VAL A 1 187 ? -2.483 12.987 5.505 1.00 23.92 167 VAL A C 1
ATOM 1161 O O . VAL A 1 187 ? -2.834 12.532 4.411 1.00 22.21 167 VAL A O 1
ATOM 1165 N N . GLU A 1 188 ? -2.911 12.497 6.662 1.00 24.47 168 GLU A N 1
ATOM 1166 C CA . GLU A 1 188 ? -3.892 11.426 6.685 1.00 30.94 168 GLU A CA 1
ATOM 1167 C C . GLU A 1 188 ? -5.216 11.917 6.112 1.00 28.67 168 GLU A C 1
ATOM 1168 O O . GLU A 1 188 ? -5.551 13.102 6.185 1.00 24.82 168 GLU A O 1
ATOM 1174 N N . HIS A 1 189 ? -5.964 10.991 5.520 1.00 31.70 169 HIS A N 1
ATOM 1175 C CA . HIS A 1 189 ? -7.272 11.323 4.979 1.00 30.48 169 HIS A CA 1
ATOM 1176 C C . HIS A 1 189 ? -8.178 11.859 6.081 1.00 32.06 169 HIS A C 1
ATOM 1177 O O . HIS A 1 189 ? -8.291 11.261 7.154 1.00 28.37 169 HIS A O 1
ATOM 1184 N N . GLY A 1 190 ? -8.823 12.992 5.811 1.00 29.35 170 GLY A N 1
ATOM 1185 C CA . GLY A 1 190 ? -9.675 13.631 6.787 1.00 26.79 170 GLY A CA 1
ATOM 1186 C C . GLY A 1 190 ? -8.971 14.585 7.726 1.00 30.21 170 GLY A C 1
ATOM 1187 O O . GLY A 1 190 ? -9.609 15.099 8.654 1.00 33.16 170 GLY A O 1
ATOM 1188 N N . HIS A 1 191 ? -7.679 14.836 7.523 1.00 23.14 171 HIS A N 1
ATOM 1189 C CA . HIS A 1 191 ? -6.921 15.768 8.345 1.00 26.02 171 HIS A CA 1
ATOM 1190 C C . HIS A 1 191 ? -6.440 16.982 7.560 1.00 24.67 171 HIS A C 1
ATOM 1191 O O . HIS A 1 191 ? -5.690 17.801 8.103 1.00 25.24 171 HIS A O 1
ATOM 1198 N N . LEU A 1 192 ? -6.862 17.127 6.303 1.00 23.26 172 LEU A N 1
ATOM 1199 C CA . LEU A 1 192 ? -6.350 18.214 5.477 1.00 24.69 172 LEU A CA 1
ATOM 1200 C C . LEU A 1 192 ? -6.897 19.561 5.932 1.00 22.32 172 LEU A C 1
ATOM 1201 O O . LEU A 1 192 ? -6.134 20.511 6.135 1.00 26.18 172 LEU A O 1
ATOM 1206 N N . ASP A 1 193 ? -8.222 19.668 6.081 1.00 24.36 173 ASP A N 1
ATOM 1207 C CA . ASP A 1 193 ? -8.818 20.958 6.413 1.00 21.58 173 ASP A CA 1
ATOM 1208 C C . ASP A 1 193 ? -8.434 21.412 7.814 1.00 21.56 173 ASP A C 1
ATOM 1209 O O . ASP A 1 193 ? -8.393 22.617 8.080 1.00 20.91 173 ASP A O 1
ATOM 1214 N N . ALA A 1 194 ? -8.163 20.470 8.717 1.00 20.29 174 ALA A N 1
ATOM 1215 C CA . ALA A 1 194 ? -7.652 20.836 10.032 1.00 18.67 174 ALA A CA 1
ATOM 1216 C C . ALA A 1 194 ? -6.216 21.338 9.942 1.00 17.37 174 ALA A C 1
ATOM 1217 O O . ALA A 1 194 ? -5.819 22.246 10.680 1.00 18.82 174 ALA A O 1
ATOM 1219 N N . THR A 1 195 ? -5.420 20.752 9.048 1.00 18.99 175 THR A N 1
ATOM 1220 C CA . THR A 1 195 ? -4.062 21.239 8.845 1.00 17.50 175 THR A CA 1
ATOM 1221 C C . THR A 1 195 ? -4.068 22.632 8.227 1.00 18.18 175 THR A C 1
ATOM 1222 O O . THR A 1 195 ? -3.326 23.517 8.668 1.00 17.53 175 THR A O 1
ATOM 1226 N N . VAL A 1 196 ? -4.911 22.848 7.212 1.00 16.47 176 VAL A N 1
ATOM 1227 C CA . VAL A 1 196 ? -5.024 24.162 6.586 1.00 15.00 176 VAL A CA 1
ATOM 1228 C C . VAL A 1 196 ? -5.455 25.209 7.604 1.00 18.01 176 VAL A C 1
ATOM 1229 O O . VAL A 1 196 ? -4.879 26.301 7.674 1.00 13.52 176 VAL A O 1
ATOM 1233 N N . ASP A 1 197 ? -6.468 24.891 8.412 1.00 18.14 177 ASP A N 1
ATOM 1234 C CA . ASP A 1 197 ? -6.968 25.852 9.389 1.00 17.68 177 ASP A CA 1
ATOM 1235 C C . ASP A 1 197 ? -5.893 26.224 10.398 1.00 19.21 177 ASP A C 1
ATOM 1236 O O . ASP A 1 197 ? -5.806 27.379 10.827 1.00 21.44 177 ASP A O 1
ATOM 1241 N N . PHE A 1 198 ? -5.071 25.257 10.799 1.00 19.76 178 PHE A N 1
ATOM 1242 C CA . PHE A 1 198 ? -3.984 25.543 11.727 1.00 19.09 178 PHE A CA 1
ATOM 1243 C C . PHE A 1 198 ? -3.056 26.618 11.166 1.00 20.17 178 PHE A C 1
ATOM 1244 O O . PHE A 1 198 ? -2.882 27.686 11.765 1.00 18.84 178 PHE A O 1
ATOM 1252 N N . TYR A 1 199 ? -2.464 26.355 9.999 1.00 21.71 179 TYR A N 1
ATOM 1253 C CA . TYR A 1 199 ? -1.484 27.280 9.440 1.00 20.26 179 TYR A CA 1
ATOM 1254 C C . TYR A 1 199 ? -2.097 28.627 9.097 1.00 17.84 179 TYR A C 1
ATOM 1255 O O . TYR A 1 199 ? -1.404 29.649 9.148 1.00 20.06 179 TYR A O 1
ATOM 1264 N N . ARG A 1 200 ? -3.386 28.660 8.761 1.00 18.95 180 ARG A N 1
ATOM 1265 C CA . ARG A 1 200 ? -4.032 29.936 8.470 1.00 16.86 180 ARG A CA 1
ATOM 1266 C C . ARG A 1 200 ? -4.461 30.651 9.745 1.00 20.68 180 ARG A C 1
ATOM 1267 O O . ARG A 1 200 ? -4.186 31.842 9.920 1.00 22.40 180 ARG A O 1
ATOM 1275 N N . ASP A 1 201 ? -5.144 29.944 10.645 1.00 19.97 181 ASP A N 1
ATOM 1276 C CA . ASP A 1 201 ? -5.642 30.581 11.858 1.00 19.93 181 ASP A CA 1
ATOM 1277 C C . ASP A 1 201 ? -4.523 30.855 12.856 1.00 22.95 181 ASP A C 1
ATOM 1278 O O . ASP A 1 201 ? -4.455 31.947 13.429 1.00 24.94 181 ASP A O 1
ATOM 1283 N N . VAL A 1 202 ? -3.637 29.883 13.073 1.00 20.29 182 VAL A N 1
ATOM 1284 C CA . VAL A 1 202 ? -2.598 30.033 14.086 1.00 18.22 182 VAL A CA 1
ATOM 1285 C C . VAL A 1 202 ? -1.417 30.828 13.544 1.00 21.22 182 VAL A C 1
ATOM 1286 O O . VAL A 1 202 ? -1.008 31.838 14.128 1.00 23.50 182 VAL A O 1
ATOM 1290 N N . LEU A 1 203 ? -0.851 30.389 12.421 1.00 23.61 183 LEU A N 1
ATOM 1291 C CA . LEU A 1 203 ? 0.361 30.994 11.884 1.00 21.76 183 LEU A CA 1
ATOM 1292 C C . LEU A 1 203 ? 0.088 32.089 10.859 1.00 19.95 183 LEU A C 1
ATOM 1293 O O . LEU A 1 203 ? 1.026 32.787 10.461 1.00 17.34 183 LEU A O 1
ATOM 1298 N N . GLY A 1 204 ? -1.158 32.257 10.424 1.00 18.13 184 GLY A N 1
ATOM 1299 C CA . GLY A 1 204 ? -1.490 33.336 9.516 1.00 19.86 184 GLY A CA 1
ATOM 1300 C C . GLY A 1 204 ? -1.149 33.098 8.065 1.00 18.79 184 GLY A C 1
ATOM 1301 O O . GLY A 1 204 ? -1.157 34.049 7.280 1.00 21.59 184 GLY A O 1
ATOM 1302 N N . PHE A 1 205 ? -0.847 31.860 7.682 1.00 19.36 185 PHE A N 1
ATOM 1303 C CA . PHE A 1 205 ? -0.526 31.565 6.296 1.00 18.84 185 PHE A CA 1
ATOM 1304 C C . PHE A 1 205 ? -1.717 31.886 5.395 1.00 20.73 185 PHE A C 1
ATOM 1305 O O . PHE A 1 205 ? -2.860 32.004 5.845 1.00 21.66 185 PHE A O 1
ATOM 1313 N N . GLU A 1 206 ? -1.432 32.042 4.105 1.00 23.71 186 GLU A N 1
ATOM 1314 C CA . GLU A 1 206 ? -2.446 32.283 3.088 1.00 22.41 186 GLU A CA 1
ATOM 1315 C C . GLU A 1 206 ? -2.584 31.050 2.206 1.00 17.10 186 GLU A C 1
ATOM 1316 O O . GLU A 1 206 ? -1.595 30.370 1.915 1.00 15.52 186 GLU A O 1
ATOM 1322 N N . LEU A 1 207 ? -3.818 30.764 1.794 1.00 21.13 187 LEU A N 1
ATOM 1323 C CA . LEU A 1 207 ? -4.103 29.677 0.864 1.00 19.65 187 LEU A CA 1
ATOM 1324 C C . LEU A 1 207 ? -3.904 30.184 -0.563 1.00 20.49 187 LEU A C 1
ATOM 1325 O O . LEU A 1 207 ? -4.596 31.109 -0.998 1.00 18.48 187 LEU A O 1
ATOM 1330 N N . ILE A 1 208 ? -2.952 29.596 -1.283 1.00 18.73 188 ILE A N 1
ATOM 1331 C CA . ILE A 1 208 ? -2.610 30.067 -2.623 1.00 16.99 188 ILE A CA 1
ATOM 1332 C C . ILE A 1 208 ? -2.906 29.043 -3.704 1.00 18.85 188 ILE A C 1
ATOM 1333 O O . ILE A 1 208 ? -2.734 29.361 -4.892 1.00 18.37 188 ILE A O 1
ATOM 1338 N N . PHE A 1 209 ? -3.342 27.839 -3.345 1.00 17.09 189 PHE A N 1
ATOM 1339 C CA . PHE A 1 209 ? -3.686 26.807 -4.313 1.00 16.48 189 PHE A CA 1
ATOM 1340 C C . PHE A 1 209 ? -4.673 25.855 -3.653 1.00 16.47 189 PHE A C 1
ATOM 1341 O O . PHE A 1 209 ? -4.637 25.659 -2.440 1.00 19.76 189 PHE A O 1
ATOM 1349 N N . ALA A 1 210 ? -5.581 25.296 -4.448 1.00 20.44 190 ALA A N 1
ATOM 1350 C CA . ALA A 1 210 ? -6.567 24.344 -3.941 1.00 25.43 190 ALA A CA 1
ATOM 1351 C C . ALA A 1 210 ? -7.165 23.611 -5.133 1.00 25.87 190 ALA A C 1
ATOM 1352 O O . ALA A 1 210 ? -7.892 24.213 -5.932 1.00 28.37 190 ALA A O 1
ATOM 1354 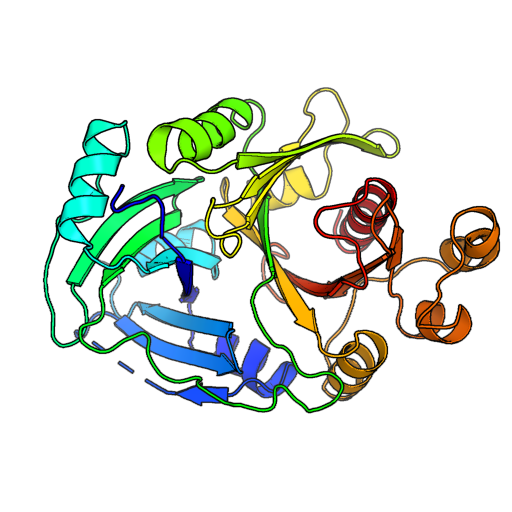N N . GLU A 1 211 ? -6.877 22.317 -5.240 1.00 27.95 191 GLU A N 1
ATOM 1355 C CA . GLU A 1 211 ? -7.442 21.485 -6.292 1.00 25.02 191 GLU A CA 1
ATOM 1356 C C . GLU A 1 211 ? -7.408 20.029 -5.861 1.00 28.36 191 GLU A C 1
ATOM 1357 O O . GLU A 1 211 ? -6.470 19.582 -5.194 1.00 26.01 191 GLU A O 1
ATOM 1363 N N . THR A 1 212 ? -8.438 19.292 -6.268 1.00 34.63 192 THR A N 1
ATOM 1364 C CA . THR A 1 212 ? -8.508 17.846 -6.080 1.00 30.01 192 THR A CA 1
ATOM 1365 C C . THR A 1 212 ? -8.049 17.174 -7.370 1.00 29.31 192 THR A C 1
ATOM 1366 O O . THR A 1 212 ? -8.704 17.298 -8.409 1.00 29.56 192 THR A O 1
ATOM 1370 N N . ILE A 1 213 ? -6.928 16.464 -7.300 1.00 33.39 193 ILE A N 1
ATOM 1371 C CA . ILE A 1 213 ? -6.299 15.862 -8.470 1.00 30.08 193 ILE A CA 1
ATOM 1372 C C . ILE A 1 213 ? -6.720 14.401 -8.568 1.00 33.25 193 ILE A C 1
ATOM 1373 O O . ILE A 1 213 ? -6.598 13.644 -7.597 1.00 34.86 193 ILE A O 1
ATOM 1378 N N . ALA A 1 214 ? -7.205 14.000 -9.743 1.00 32.85 194 ALA A N 1
ATOM 1379 C CA . ALA A 1 214 ? -7.590 12.618 -10.004 1.00 30.87 194 ALA A CA 1
ATOM 1380 C C . ALA A 1 214 ? -6.824 12.096 -11.209 1.00 28.30 194 ALA A C 1
ATOM 1381 O O . ALA A 1 214 ? -6.835 12.719 -12.275 1.00 30.05 194 ALA A O 1
ATOM 1383 N N . VAL A 1 215 ? -6.161 10.955 -11.036 1.00 31.12 195 VAL A N 1
ATOM 1384 C CA . VAL A 1 215 ? -5.457 10.274 -12.117 1.00 30.44 195 VAL A CA 1
ATOM 1385 C C . VAL A 1 215 ? -5.872 8.809 -12.092 1.00 33.62 195 VAL A C 1
ATOM 1386 O O . VAL A 1 215 ? -5.650 8.113 -11.094 1.00 31.53 195 VAL A O 1
ATOM 1390 N N . GLY A 1 216 ? -6.488 8.348 -13.177 1.00 36.90 196 GLY A N 1
ATOM 1391 C CA . GLY A 1 216 ? -6.930 6.965 -13.230 1.00 33.07 196 GLY A CA 1
ATOM 1392 C C . GLY A 1 216 ? -7.975 6.675 -12.171 1.00 29.61 196 GLY A C 1
ATOM 1393 O O . GLY A 1 216 ? -9.007 7.349 -12.079 1.00 32.13 196 GLY A O 1
ATOM 1394 N N . SER A 1 217 ? -7.712 5.651 -11.358 1.00 31.34 197 SER A N 1
ATOM 1395 C CA . SER A 1 217 ? -8.609 5.244 -10.284 1.00 28.73 197 SER A CA 1
ATOM 1396 C C . SER A 1 217 ? -8.157 5.753 -8.919 1.00 30.41 197 SER A C 1
ATOM 1397 O O . SER A 1 217 ? -8.627 5.252 -7.893 1.00 31.88 197 SER A O 1
ATOM 1400 N N . GLN A 1 218 ? -7.260 6.736 -8.887 1.00 35.22 198 GLN A N 1
ATOM 1401 C CA . GLN A 1 218 ? -6.788 7.343 -7.653 1.00 27.39 198 GLN A CA 1
ATOM 1402 C C . GLN A 1 218 ? -7.034 8.844 -7.691 1.00 27.89 198 GLN A C 1
ATOM 1403 O O . GLN A 1 218 ? -7.151 9.447 -8.760 1.00 31.67 198 GLN A O 1
ATOM 1409 N N . ALA A 1 219 ? -7.103 9.450 -6.508 1.00 28.54 199 ALA A N 1
ATOM 1410 C CA . ALA A 1 219 ? -7.306 10.889 -6.428 1.00 28.90 199 ALA A CA 1
ATOM 1411 C C . ALA A 1 219 ? -6.724 11.418 -5.126 1.00 30.33 199 ALA A C 1
ATOM 1412 O O . ALA A 1 219 ? -6.467 10.667 -4.181 1.00 29.52 199 ALA A O 1
ATOM 1414 N N . MET A 1 220 ? -6.529 12.735 -5.094 1.00 28.22 200 MET A N 1
ATOM 1415 C CA . MET A 1 220 ? -5.934 13.418 -3.956 1.00 28.81 200 MET A CA 1
ATOM 1416 C C . MET A 1 220 ? -6.512 14.824 -3.874 1.00 29.60 200 MET A C 1
ATOM 1417 O O . MET A 1 220 ? -7.254 15.266 -4.756 1.00 30.30 200 MET A O 1
ATOM 1422 N N . THR A 1 221 ? -6.156 15.534 -2.809 1.00 23.20 201 THR A N 1
ATOM 1423 C CA . THR A 1 221 ? -6.512 16.936 -2.641 1.00 22.78 201 THR A CA 1
ATOM 1424 C C . THR A 1 221 ? -5.254 17.689 -2.243 1.00 20.35 201 THR A C 1
ATOM 1425 O O . THR A 1 221 ? -4.603 17.331 -1.258 1.00 21.42 201 THR A O 1
ATOM 1429 N N . THR A 1 222 ? -4.901 18.712 -3.016 1.00 23.99 202 THR A N 1
ATOM 1430 C CA . THR A 1 222 ? -3.718 19.523 -2.755 1.00 18.87 202 THR A CA 1
ATOM 1431 C C . THR A 1 222 ? -4.160 20.935 -2.411 1.00 16.23 202 THR A C 1
ATOM 1432 O O . THR A 1 222 ? -4.838 21.588 -3.212 1.00 17.29 202 THR A O 1
ATOM 1436 N N . LYS A 1 223 ? -3.782 21.393 -1.220 1.00 14.55 203 LYS A N 1
ATOM 1437 C CA . LYS A 1 223 ? -3.994 22.767 -0.781 1.00 13.44 203 LYS A CA 1
ATOM 1438 C C . LYS A 1 223 ? -2.653 23.322 -0.323 1.00 15.08 203 LYS A C 1
ATOM 1439 O O . LYS A 1 223 ? -1.994 22.726 0.532 1.00 12.56 203 LYS A O 1
ATOM 1445 N N . VAL A 1 224 ? -2.244 24.448 -0.894 1.00 15.52 204 VAL A N 1
ATOM 1446 C CA . VAL A 1 224 ? -0.933 25.028 -0.628 1.00 16.02 204 VAL A CA 1
ATOM 1447 C C . VAL A 1 224 ? -1.131 26.269 0.226 1.00 12.13 204 VAL A C 1
ATOM 1448 O O . VAL A 1 224 ? -1.900 27.165 -0.139 1.00 12.84 204 VAL A O 1
ATOM 1452 N N . VAL A 1 225 ? -0.445 26.316 1.362 1.00 14.00 205 VAL A N 1
ATOM 1453 C CA . VAL A 1 225 ? -0.501 27.440 2.286 1.00 13.33 205 VAL A CA 1
ATOM 1454 C C . VAL A 1 225 ? 0.877 28.077 2.328 1.00 13.44 205 VAL A C 1
ATOM 1455 O O . VAL A 1 225 ? 1.895 27.379 2.284 1.00 13.94 205 VAL A O 1
ATOM 1459 N N . GLN A 1 226 ? 0.911 29.402 2.403 1.00 16.48 206 GLN A N 1
ATOM 1460 C CA . GLN A 1 226 ? 2.161 30.137 2.292 1.00 14.90 206 GLN A CA 1
ATOM 1461 C C . GLN A 1 226 ? 2.194 31.261 3.313 1.00 15.41 206 GLN A C 1
ATOM 1462 O O . GLN A 1 226 ? 1.163 31.866 3.614 1.00 17.77 206 GLN A O 1
ATOM 1468 N N . SER A 1 227 ? 3.380 31.537 3.844 1.00 17.39 207 SER A N 1
ATOM 1469 C CA . SER A 1 227 ? 3.506 32.619 4.807 1.00 19.07 207 SER A CA 1
ATOM 1470 C C . SER A 1 227 ? 3.333 33.964 4.114 1.00 19.96 207 SER A C 1
ATOM 1471 O O . SER A 1 227 ? 3.628 34.120 2.927 1.00 18.51 207 SER A O 1
ATOM 1474 N N . LYS A 1 228 ? 2.827 34.939 4.870 1.00 22.87 208 LYS A N 1
ATOM 1475 C CA . LYS A 1 228 ? 2.694 36.291 4.340 1.00 19.19 208 LYS A CA 1
ATOM 1476 C C . LYS A 1 228 ? 4.034 36.832 3.865 1.00 18.08 208 LYS A C 1
ATOM 1477 O O . LYS A 1 228 ? 4.080 37.650 2.940 1.00 23.90 208 LYS A O 1
ATOM 1483 N N . SER A 1 229 ? 5.131 36.389 4.480 1.00 19.69 209 SER A N 1
ATOM 1484 C CA . SER A 1 229 ? 6.457 36.754 3.996 1.00 21.56 209 SER A CA 1
ATOM 1485 C C . SER A 1 229 ? 6.751 36.136 2.636 1.00 22.61 209 SER A C 1
ATOM 1486 O O . SER A 1 229 ? 7.559 36.679 1.875 1.00 27.82 209 SER A O 1
ATOM 1489 N N . GLY A 1 230 ? 6.125 35.004 2.321 1.00 19.52 210 GLY A N 1
ATOM 1490 C CA . GLY A 1 230 ? 6.316 34.350 1.048 1.00 16.93 210 GLY A CA 1
ATOM 1491 C C . GLY A 1 230 ? 7.405 33.299 1.006 1.00 17.60 210 GLY A C 1
ATOM 1492 O O . GLY A 1 230 ? 7.581 32.661 -0.039 1.00 20.69 210 GLY A O 1
ATOM 1493 N N . SER A 1 231 ? 8.138 33.090 2.100 1.00 21.86 211 SER A N 1
ATOM 1494 C CA . SER A 1 231 ? 9.263 32.162 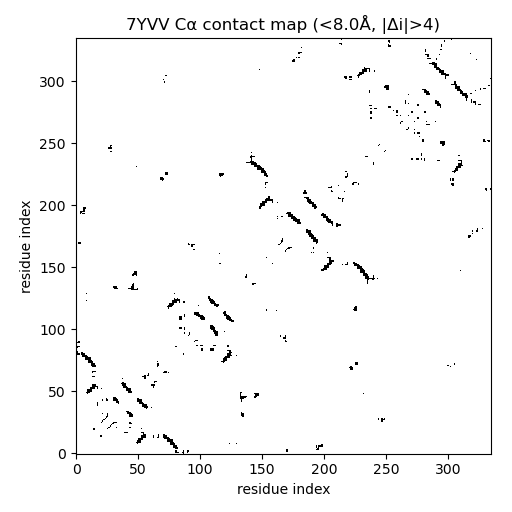2.102 1.00 19.43 211 SER A CA 1
ATOM 1495 C C . SER A 1 231 ? 8.920 30.788 2.656 1.00 15.86 211 SER A C 1
ATOM 1496 O O . SER A 1 231 ? 9.701 29.854 2.457 1.00 16.99 211 SER A O 1
ATOM 1499 N N . VAL A 1 232 ? 7.788 30.638 3.342 1.00 18.47 212 VAL A N 1
ATOM 1500 C CA . VAL A 1 232 ? 7.377 29.364 3.923 1.00 14.89 212 VAL A CA 1
ATOM 1501 C C . VAL A 1 232 ? 6.142 28.885 3.169 1.00 14.70 212 VAL A C 1
ATOM 1502 O O . VAL A 1 232 ? 5.048 29.440 3.332 1.00 16.12 212 VAL A O 1
ATOM 1506 N N . THR A 1 233 ? 6.312 27.846 2.353 1.00 16.53 213 THR A N 1
ATOM 1507 C CA . THR A 1 233 ? 5.241 27.315 1.518 1.00 12.07 213 THR A CA 1
ATOM 1508 C C . THR A 1 233 ? 5.098 25.825 1.776 1.00 12.68 213 THR A C 1
ATOM 1509 O O . THR A 1 233 ? 6.076 25.079 1.671 1.00 14.23 213 THR A O 1
ATOM 1513 N N . PHE A 1 234 ? 3.884 25.396 2.115 1.00 13.73 214 PHE A N 1
ATOM 1514 C CA . PHE A 1 234 ? 3.573 23.993 2.367 1.00 14.56 214 PHE A CA 1
ATOM 1515 C C . PHE A 1 234 ? 2.455 23.566 1.428 1.00 13.73 214 PHE A C 1
ATOM 1516 O O . PHE A 1 234 ? 1.359 24.130 1.472 1.00 13.28 214 PHE A O 1
ATOM 1524 N N . THR A 1 235 ? 2.730 22.579 0.578 1.00 16.03 215 THR A N 1
ATOM 1525 C CA . THR A 1 235 ? 1.689 21.944 -0.222 1.00 17.74 215 THR A CA 1
ATOM 1526 C C . THR A 1 235 ? 1.183 20.732 0.553 1.00 18.43 215 THR A C 1
ATOM 1527 O O . THR A 1 235 ? 1.931 19.782 0.796 1.00 16.03 215 THR A O 1
ATOM 1531 N N . LEU A 1 236 ? -0.080 20.777 0.962 1.00 21.63 216 LEU A N 1
ATOM 1532 C CA . LEU A 1 236 ? -0.669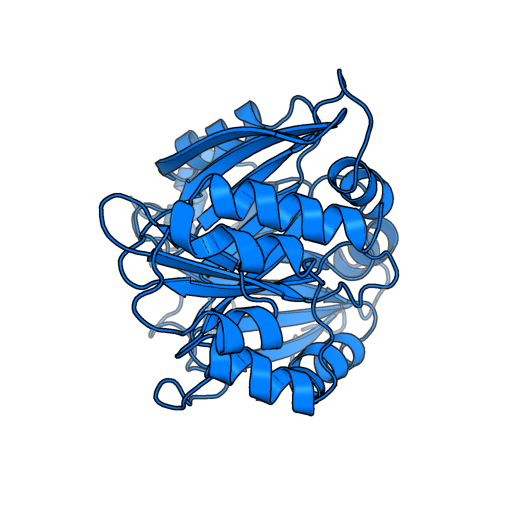 19.708 1.753 1.00 17.78 216 LEU A CA 1
ATOM 1533 C C . LEU A 1 236 ? -1.377 18.728 0.828 1.00 20.00 216 LEU A C 1
ATOM 1534 O O . LEU A 1 236 ? -2.194 19.132 -0.004 1.00 19.61 216 LEU A O 1
ATOM 1539 N N . ILE A 1 237 ? -1.057 17.446 0.975 1.00 21.35 217 ILE A N 1
ATOM 1540 C CA . ILE A 1 237 ? -1.577 16.393 0.114 1.00 19.99 217 ILE A CA 1
ATOM 1541 C C . ILE A 1 237 ? -2.362 15.409 0.972 1.00 22.15 217 ILE A C 1
ATOM 1542 O O . ILE A 1 237 ? -1.863 14.940 2.002 1.00 25.47 217 ILE A O 1
ATOM 1547 N N . GLU A 1 238 ? -3.586 15.100 0.549 1.00 25.97 218 GLU A N 1
ATOM 1548 C CA . GLU A 1 238 ? -4.466 14.201 1.287 1.00 22.77 218 GLU A CA 1
ATOM 1549 C C . GLU A 1 238 ? -4.944 13.111 0.335 1.00 24.20 218 GLU A C 1
ATOM 1550 O O . GLU A 1 238 ? -5.572 13.427 -0.697 1.00 26.00 218 GLU A O 1
ATOM 1556 N N . PRO A 1 239 ? -4.687 11.840 0.630 1.00 28.36 219 PRO A N 1
ATOM 1557 C CA . PRO A 1 239 ? -5.169 10.773 -0.252 1.00 27.63 219 PRO A CA 1
ATOM 1558 C C . PRO A 1 239 ? -6.686 10.708 -0.265 1.00 27.99 219 PRO A C 1
ATOM 1559 O O . PRO A 1 239 ? -7.369 11.140 0.665 1.00 30.74 219 PRO A O 1
ATOM 1563 N N . ASP A 1 240 ? -7.208 10.153 -1.352 1.00 34.26 220 ASP A N 1
ATOM 1564 C CA . ASP A 1 240 ? -8.645 9.973 -1.529 1.00 34.22 220 ASP A CA 1
ATOM 1565 C C . ASP A 1 240 ? -8.963 8.506 -1.270 1.00 27.80 220 ASP A C 1
ATOM 1566 O O . ASP A 1 240 ? -8.706 7.645 -2.113 1.00 28.08 220 ASP A O 1
ATOM 1571 N N . THR A 1 241 ? -9.514 8.226 -0.087 1.00 30.99 221 THR A N 1
ATOM 1572 C CA . THR A 1 241 ? -9.787 6.856 0.327 1.00 32.87 221 THR A CA 1
ATOM 1573 C C . THR A 1 241 ? -10.992 6.257 -0.384 1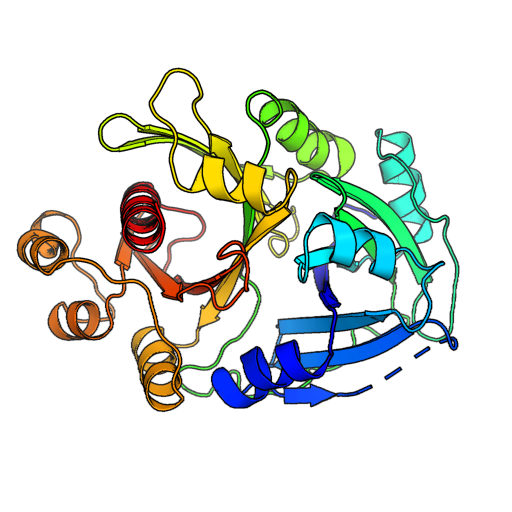.00 34.23 221 THR A C 1
ATOM 1574 O O . THR A 1 241 ? -11.188 5.040 -0.300 1.00 31.14 221 THR A O 1
ATOM 1578 N N . SER A 1 242 ? -11.799 7.072 -1.069 1.00 33.34 222 SER A N 1
ATOM 1579 C CA . SER A 1 242 ? -12.886 6.565 -1.898 1.00 32.35 222 SER A CA 1
ATOM 1580 C C . SER A 1 242 ? -12.388 5.994 -3.216 1.00 31.77 222 SER A C 1
ATOM 1581 O O . SER A 1 242 ? -13.159 5.330 -3.917 1.00 37.74 222 SER A O 1
ATOM 1584 N N . LYS A 1 243 ? -11.134 6.250 -3.573 1.00 35.56 223 LYS A N 1
ATOM 1585 C CA . LYS A 1 243 ? -10.517 5.722 -4.773 1.00 33.50 223 LYS A CA 1
ATOM 1586 C C . LYS A 1 243 ? -9.558 4.599 -4.395 1.00 31.85 223 LYS A C 1
ATOM 1587 O O . LYS A 1 243 ? -9.520 4.141 -3.249 1.00 35.99 223 LYS A O 1
ATOM 1593 N N . ASP A 1 244 ? -8.762 4.161 -5.359 1.00 33.20 224 ASP A N 1
ATOM 1594 C CA . ASP A 1 244 ? -7.734 3.171 -5.088 1.00 32.75 224 ASP A CA 1
ATOM 1595 C C . ASP A 1 244 ? -6.493 3.837 -4.496 1.00 31.62 224 ASP A C 1
ATOM 1596 O O . ASP A 1 244 ? -6.188 4.989 -4.809 1.00 30.67 224 ASP A O 1
ATOM 1601 N N . PRO A 1 245 ? -5.762 3.130 -3.639 1.00 32.00 225 PRO A N 1
ATOM 1602 C CA . PRO A 1 245 ? -4.607 3.744 -2.978 1.00 28.98 225 PRO A CA 1
ATOM 1603 C C . PRO A 1 245 ? -3.445 3.960 -3.937 1.00 27.51 225 PRO A C 1
ATOM 1604 O O . PRO A 1 245 ? -3.293 3.262 -4.942 1.00 27.97 225 PRO A O 1
ATOM 1608 N N . GLY A 1 246 ? -2.617 4.947 -3.605 1.00 27.63 226 GLY A N 1
ATOM 1609 C CA . GLY A 1 246 ? -1.458 5.272 -4.412 1.00 27.54 226 GLY A CA 1
ATOM 1610 C C . GLY A 1 246 ? -0.209 5.519 -3.591 1.00 24.43 226 GLY A C 1
ATOM 1611 O O . GLY A 1 246 ? -0.118 5.073 -2.443 1.00 23.03 226 GLY A O 1
ATOM 1612 N N . HIS A 1 247 ? 0.762 6.234 -4.169 1.00 29.19 227 HIS A N 1
ATOM 1613 C CA . HIS A 1 247 ? 2.012 6.502 -3.467 1.00 25.80 227 HIS A CA 1
ATOM 1614 C C . HIS A 1 247 ? 1.829 7.467 -2.302 1.00 27.35 227 HIS A C 1
ATOM 1615 O O . HIS A 1 247 ? 2.667 7.487 -1.393 1.00 27.29 227 HIS A O 1
ATOM 1622 N N . ILE A 1 248 ? 0.766 8.272 -2.312 1.00 24.43 228 ILE A N 1
ATOM 1623 C CA . ILE A 1 248 ? 0.418 9.046 -1.126 1.00 27.65 228 ILE A CA 1
ATOM 1624 C C . ILE A 1 248 ? 0.085 8.111 0.026 1.00 26.80 228 ILE A C 1
ATOM 1625 O O . ILE A 1 248 ? 0.543 8.303 1.160 1.00 28.29 228 ILE A O 1
ATOM 1630 N N . ASP A 1 249 ? -0.711 7.078 -0.250 1.00 27.00 229 ASP A N 1
ATOM 1631 C CA . ASP A 1 249 ? -1.064 6.111 0.780 1.00 24.64 229 ASP A CA 1
ATOM 1632 C C . ASP A 1 249 ? 0.149 5.307 1.229 1.00 25.87 229 ASP A C 1
ATOM 1633 O O . ASP A 1 249 ? 0.235 4.926 2.402 1.00 31.18 229 ASP A O 1
ATOM 1638 N N . ASP A 1 250 ? 1.094 5.042 0.322 1.00 23.69 230 ASP A N 1
ATOM 1639 C CA . ASP A 1 250 ? 2.307 4.324 0.704 1.00 25.39 230 ASP A CA 1
ATOM 1640 C C . ASP A 1 250 ? 3.156 5.155 1.655 1.00 28.82 230 ASP A C 1
ATOM 1641 O O . ASP A 1 250 ? 3.627 4.655 2.683 1.00 28.64 230 ASP A O 1
ATOM 1646 N N . PHE A 1 251 ? 3.375 6.427 1.314 1.00 30.39 231 PHE A N 1
ATOM 1647 C CA . PHE A 1 251 ? 4.144 7.312 2.180 1.00 23.89 231 PHE A CA 1
ATOM 1648 C C . PHE A 1 251 ? 3.561 7.340 3.586 1.00 24.75 231 PHE A C 1
ATOM 1649 O O . PHE A 1 251 ? 4.275 7.132 4.573 1.00 26.40 231 PHE A O 1
ATOM 1657 N N . LEU A 1 252 ? 2.257 7.598 3.696 1.00 26.48 232 LEU A N 1
ATOM 1658 C CA . LEU A 1 252 ? 1.633 7.683 5.013 1.00 26.11 232 LEU A CA 1
ATOM 1659 C C . LEU A 1 252 ? 1.838 6.403 5.809 1.00 25.63 232 LEU A C 1
ATOM 1660 O O . LEU A 1 252 ? 2.117 6.450 7.014 1.00 28.63 232 LEU A O 1
ATOM 1665 N N . LYS A 1 253 ? 1.712 5.249 5.152 1.00 26.60 233 LYS A N 1
ATOM 1666 C CA . LYS A 1 253 ? 1.863 3.975 5.845 1.00 27.76 233 LYS A CA 1
ATOM 1667 C C . LYS A 1 253 ? 3.324 3.691 6.173 1.00 27.92 233 LYS A C 1
ATOM 1668 O O . LYS A 1 253 ? 3.641 3.281 7.294 1.00 24.90 233 LYS A O 1
ATOM 1674 N N . ASP A 1 254 ? 4.227 3.916 5.215 1.00 27.69 234 ASP A N 1
ATOM 1675 C CA . ASP A 1 254 ? 5.635 3.587 5.414 1.00 27.97 234 ASP A CA 1
ATOM 1676 C C . ASP A 1 254 ? 6.339 4.610 6.296 1.00 27.96 234 ASP A C 1
ATOM 1677 O O . ASP A 1 254 ? 7.198 4.247 7.107 1.00 26.71 234 ASP A O 1
ATOM 1682 N N . HIS A 1 255 ? 6.003 5.893 6.144 1.00 25.69 235 HIS A N 1
ATOM 1683 C CA . HIS A 1 255 ? 6.578 6.910 7.015 1.00 21.90 235 HIS A CA 1
ATOM 1684 C C . HIS A 1 255 ? 6.084 6.738 8.447 1.00 23.86 235 HIS A C 1
ATOM 1685 O O . HIS A 1 255 ? 6.871 6.818 9.399 1.00 20.85 235 HIS A O 1
ATOM 1692 N N . GLY A 1 256 ? 4.791 6.480 8.616 1.00 22.54 236 GLY A N 1
ATOM 1693 C CA . GLY A 1 256 ? 4.224 6.279 9.932 1.00 25.67 236 GLY A CA 1
ATOM 1694 C C . GLY A 1 256 ? 3.301 7.410 10.322 1.00 28.46 236 GLY A C 1
ATOM 1695 O O . GLY A 1 256 ? 3.129 7.704 11.510 1.00 38.98 236 GLY A O 1
ATOM 1696 N N . GLY A 1 257 ? 2.698 8.053 9.323 1.00 24.36 237 GLY A N 1
ATOM 1697 C CA . GLY A 1 257 ? 1.844 9.199 9.529 1.00 22.72 237 GLY A CA 1
ATOM 1698 C C . GLY A 1 257 ? 2.272 10.337 8.636 1.00 21.03 237 GLY A C 1
ATOM 1699 O O . GLY A 1 257 ? 3.044 10.153 7.690 1.00 19.83 237 GLY A O 1
ATOM 1700 N N . ALA A 1 258 ? 1.772 11.526 8.952 1.00 23.57 238 ALA A N 1
ATOM 1701 C CA . ALA A 1 258 ? 2.049 12.708 8.151 1.00 22.23 238 ALA A CA 1
ATOM 1702 C C . ALA A 1 258 ? 3.512 13.120 8.278 1.00 23.76 238 ALA A C 1
ATOM 1703 O O . ALA A 1 258 ? 4.144 12.945 9.324 1.00 24.90 238 ALA A O 1
ATOM 1705 N N . GLY A 1 259 ? 4.044 13.668 7.193 1.00 16.62 239 GLY A N 1
ATOM 1706 C CA . GLY A 1 259 ? 5.427 14.101 7.166 1.00 18.68 239 GLY A CA 1
ATOM 1707 C C . GLY A 1 259 ? 5.762 14.706 5.820 1.00 18.92 239 GLY A C 1
ATOM 1708 O O . GLY A 1 259 ? 4.963 14.671 4.877 1.00 17.39 239 GLY A O 1
ATOM 1709 N N . VAL A 1 260 ? 6.969 15.264 5.745 1.00 20.25 240 VAL A N 1
ATOM 1710 C CA . VAL A 1 260 ? 7.434 15.906 4.521 1.00 16.70 240 VAL A CA 1
ATOM 1711 C C . VAL A 1 260 ? 7.683 14.842 3.460 1.00 16.96 240 VAL A C 1
ATOM 1712 O O . VAL A 1 260 ? 8.517 13.948 3.641 1.00 18.65 240 VAL A O 1
ATOM 1716 N N . GLN A 1 261 ? 6.963 14.945 2.340 1.00 15.93 241 GLN A N 1
ATOM 1717 C CA . GLN A 1 261 ? 7.153 14.012 1.237 1.00 15.00 241 GLN A CA 1
ATOM 1718 C C . GLN A 1 261 ? 8.366 14.372 0.389 1.00 16.61 241 GLN A C 1
ATOM 1719 O O . GLN A 1 261 ? 9.150 13.488 0.027 1.00 20.39 241 GLN A O 1
ATOM 1725 N N . HIS A 1 262 ? 8.538 15.649 0.049 1.00 17.41 242 HIS A N 1
ATOM 1726 C CA . HIS A 1 262 ? 9.708 16.065 -0.711 1.00 16.70 242 HIS A CA 1
ATOM 1727 C C . HIS A 1 262 ? 10.028 17.517 -0.387 1.00 18.86 242 HIS A C 1
ATOM 1728 O O . HIS A 1 262 ? 9.236 18.231 0.236 1.00 16.17 242 HIS A O 1
ATOM 1735 N N . ILE A 1 263 ? 11.216 17.940 -0.808 1.00 18.38 243 ILE A N 1
ATOM 1736 C CA . ILE A 1 263 ? 11.672 19.309 -0.611 1.00 16.55 243 ILE A CA 1
ATOM 1737 C C . ILE A 1 263 ? 12.162 19.852 -1.946 1.00 18.27 243 ILE A C 1
ATOM 1738 O O . ILE A 1 263 ? 12.935 19.191 -2.645 1.00 16.56 243 ILE A O 1
ATOM 1743 N N . ALA A 1 264 ? 11.695 21.044 -2.305 1.00 19.03 244 ALA A N 1
ATOM 1744 C CA . ALA A 1 264 ? 11.933 21.619 -3.623 1.00 16.35 244 ALA A CA 1
ATOM 1745 C C . ALA A 1 264 ? 13.020 22.678 -3.542 1.00 13.49 244 ALA A C 1
ATOM 1746 O O . ALA A 1 264 ? 12.937 23.586 -2.712 1.00 16.73 244 ALA A O 1
ATOM 1748 N N . PHE A 1 265 ? 14.025 22.565 -4.410 1.00 15.32 245 PHE A N 1
ATOM 1749 C CA . PHE A 1 265 ? 15.120 23.524 -4.496 1.00 14.34 245 PHE A CA 1
ATOM 1750 C C . PHE A 1 265 ? 14.921 24.378 -5.736 1.00 16.02 245 PHE A C 1
ATOM 1751 O O . PHE A 1 265 ? 14.966 23.863 -6.859 1.00 18.13 245 PHE A O 1
ATOM 1759 N N . THR A 1 266 ? 14.737 25.680 -5.539 1.00 18.12 246 THR A N 1
ATOM 1760 C CA . THR A 1 266 ? 14.788 26.582 -6.679 1.00 21.54 246 THR A CA 1
ATOM 1761 C C . THR A 1 266 ? 16.173 26.498 -7.304 1.00 17.53 246 THR A C 1
ATOM 1762 O O . THR A 1 266 ? 17.182 26.425 -6.601 1.00 19.11 246 THR A O 1
ATOM 1766 N N . SER A 1 267 ? 16.220 26.485 -8.632 1.00 21.64 247 SER A N 1
ATOM 1767 C CA . SER A 1 267 ? 17.465 26.296 -9.358 1.00 18.01 247 SER A CA 1
ATOM 1768 C C . SER A 1 267 ? 17.712 27.461 -10.308 1.00 21.83 247 SER A C 1
ATOM 1769 O O . SER A 1 267 ? 16.790 27.951 -10.967 1.00 21.96 247 SER A O 1
ATOM 1772 N N . ASN A 1 268 ? 18.968 27.906 -10.365 1.00 19.56 248 ASN A N 1
ATOM 1773 C CA . ASN A 1 268 ? 19.387 28.956 -11.290 1.00 20.55 248 ASN A CA 1
ATOM 1774 C C . ASN A 1 268 ? 19.548 28.342 -12.682 1.00 21.86 248 ASN A C 1
ATOM 1775 O O . ASN A 1 268 ? 20.645 28.221 -13.232 1.00 26.19 248 ASN A O 1
ATOM 1780 N N . GLY A 1 269 ? 18.412 27.945 -13.252 1.00 19.63 249 GLY A N 1
ATOM 1781 C CA . GLY A 1 269 ? 18.396 27.240 -14.521 1.00 23.08 249 GLY A CA 1
ATOM 1782 C C . GLY A 1 269 ? 18.227 25.745 -14.338 1.00 20.58 249 GLY A C 1
ATOM 1783 O O . GLY A 1 269 ? 19.174 25.061 -13.945 1.00 26.88 249 GLY A O 1
ATOM 1784 N N . ILE A 1 270 ? 17.033 25.220 -14.630 1.00 23.04 250 ILE A N 1
ATOM 1785 C CA . ILE A 1 270 ? 16.723 23.839 -14.263 1.00 19.45 250 ILE A CA 1
ATOM 1786 C C . ILE A 1 270 ? 17.356 22.837 -15.225 1.00 20.92 250 ILE A C 1
ATOM 1787 O O . ILE A 1 270 ? 17.604 21.688 -14.844 1.00 23.51 250 ILE A O 1
ATOM 1792 N N . ILE A 1 271 ? 17.634 23.233 -16.468 1.00 24.58 251 ILE A N 1
ATOM 1793 C CA . ILE A 1 271 ? 18.302 22.316 -17.389 1.00 24.30 251 ILE A CA 1
ATOM 1794 C C . ILE A 1 271 ? 19.741 22.073 -16.950 1.00 24.63 251 ILE A C 1
ATOM 1795 O O . ILE A 1 271 ? 20.249 20.947 -17.032 1.00 23.80 251 ILE A O 1
ATOM 1800 N N . GLU A 1 272 ? 20.418 23.114 -16.468 1.00 23.36 252 GLU A N 1
ATOM 1801 C CA . GLU A 1 272 ? 21.804 22.955 -16.046 1.00 22.20 252 GLU A CA 1
ATOM 1802 C C . GLU A 1 272 ? 21.900 22.280 -14.687 1.00 24.25 252 GLU A C 1
ATOM 1803 O O . GLU A 1 272 ? 22.834 21.510 -14.437 1.00 30.24 252 GLU A O 1
ATOM 1809 N N . ALA A 1 273 ? 20.949 22.560 -13.796 1.00 26.56 253 ALA A N 1
ATOM 1810 C CA . ALA A 1 273 ? 20.966 21.925 -12.482 1.00 22.93 253 ALA A CA 1
ATOM 1811 C C . ALA A 1 273 ? 20.769 20.418 -12.590 1.00 24.61 253 ALA A C 1
ATOM 1812 O O . ALA A 1 273 ? 21.451 19.646 -11.905 1.00 24.72 253 ALA A O 1
ATOM 1814 N N . VAL A 1 274 ? 19.840 19.977 -13.444 1.00 24.31 254 VAL A N 1
ATOM 1815 C CA . VAL A 1 274 ? 19.637 18.544 -13.639 1.00 21.64 254 VAL A CA 1
ATOM 1816 C C . VAL A 1 274 ? 20.812 17.928 -14.380 1.00 22.70 254 VAL A C 1
ATOM 1817 O O . VAL A 1 274 ? 21.188 16.779 -14.117 1.00 26.19 254 VAL A O 1
ATOM 1821 N N . ASP A 1 275 ? 21.411 18.667 -15.313 1.00 25.27 255 ASP A N 1
ATOM 1822 C CA . ASP A 1 275 ? 22.554 18.144 -16.053 1.00 24.33 255 ASP A CA 1
ATOM 1823 C C . ASP A 1 275 ? 23.717 17.830 -15.118 1.00 26.33 255 ASP A C 1
ATOM 1824 O O . ASP A 1 275 ? 24.278 16.730 -15.157 1.00 29.10 255 ASP A O 1
ATOM 1829 N N . VAL A 1 276 ? 24.090 18.785 -14.263 1.00 24.88 256 VAL A N 1
ATOM 1830 C CA . VAL A 1 276 ? 25.221 18.580 -13.362 1.00 25.86 256 VAL A CA 1
ATOM 1831 C C . VAL A 1 276 ? 24.911 17.473 -12.361 1.00 26.51 256 VAL A C 1
ATOM 1832 O O . VAL A 1 276 ? 25.726 16.575 -12.126 1.00 24.84 256 VAL A O 1
ATOM 1836 N N . LEU A 1 277 ? 23.727 17.524 -11.750 1.00 25.27 257 LEU A N 1
ATOM 1837 C CA . LEU A 1 277 ? 23.348 16.485 -10.798 1.00 26.41 257 LEU A CA 1
ATOM 1838 C C . LEU A 1 277 ? 23.403 15.098 -11.432 1.00 25.57 257 LEU A C 1
ATOM 1839 O O . LEU A 1 277 ? 23.876 14.141 -10.806 1.00 26.29 257 LEU A O 1
ATOM 1844 N N . ARG A 1 278 ? 22.930 14.969 -12.676 1.00 23.54 258 ARG A N 1
ATOM 1845 C CA . ARG A 1 278 ? 22.978 13.679 -13.359 1.00 22.64 258 ARG A CA 1
ATOM 1846 C C . ARG A 1 278 ? 24.410 13.179 -13.504 1.00 26.01 258 ARG A C 1
ATOM 1847 O O . ARG A 1 278 ? 24.662 11.971 -13.434 1.00 28.58 258 ARG A O 1
ATOM 1855 N N . ASP A 1 279 ? 25.362 14.092 -13.721 1.00 24.38 259 ASP A N 1
ATOM 1856 C CA . ASP A 1 279 ? 26.764 13.704 -13.819 1.00 28.20 259 ASP A CA 1
ATOM 1857 C C . ASP A 1 279 ? 27.340 13.257 -12.484 1.00 31.02 259 ASP A C 1
ATOM 1858 O O . ASP A 1 279 ? 28.382 12.596 -12.470 1.00 35.69 259 ASP A O 1
ATOM 1863 N N . ARG A 1 280 ? 26.697 13.604 -11.371 1.00 28.73 260 ARG A N 1
ATOM 1864 C CA . ARG A 1 280 ? 27.174 13.241 -10.046 1.00 26.46 260 ARG A CA 1
ATOM 1865 C C . ARG A 1 280 ? 26.537 11.967 -9.508 1.00 25.35 260 ARG A C 1
ATOM 1866 O O . ARG A 1 280 ? 26.858 11.557 -8.389 1.00 36.55 260 ARG A O 1
ATOM 1874 N N . GLY A 1 281 ? 25.657 11.329 -10.272 1.00 22.63 261 GLY A N 1
ATOM 1875 C CA . GLY A 1 281 ? 24.993 10.121 -9.833 1.00 22.67 261 GLY A CA 1
ATOM 1876 C C . GLY A 1 281 ? 23.589 10.308 -9.306 1.00 24.42 261 GLY A C 1
ATOM 1877 O O . GLY A 1 281 ? 23.001 9.340 -8.813 1.00 24.47 261 GLY A O 1
ATOM 1878 N N . VAL A 1 282 ? 23.035 11.512 -9.390 1.00 24.81 262 VAL A N 1
ATOM 1879 C CA . VAL A 1 282 ? 21.672 11.760 -8.934 1.00 23.26 262 VAL A CA 1
ATOM 1880 C C . VAL A 1 282 ? 20.699 11.187 -9.953 1.00 23.32 262 VAL A C 1
ATOM 1881 O O . VAL A 1 282 ? 20.777 11.495 -11.148 1.00 23.87 262 VAL A O 1
ATOM 1885 N N . GLU A 1 283 ? 19.780 10.352 -9.484 1.00 20.12 263 GLU A N 1
ATOM 1886 C CA . GLU A 1 283 ? 18.769 9.735 -10.330 1.00 27.26 263 GLU A CA 1
ATOM 1887 C C . GLU A 1 283 ? 17.443 10.466 -10.165 1.00 21.54 263 GLU A C 1
ATOM 1888 O O . GLU A 1 283 ? 17.020 10.748 -9.041 1.00 22.69 263 GLU A O 1
ATOM 1894 N N . PHE A 1 284 ? 16.801 10.777 -11.2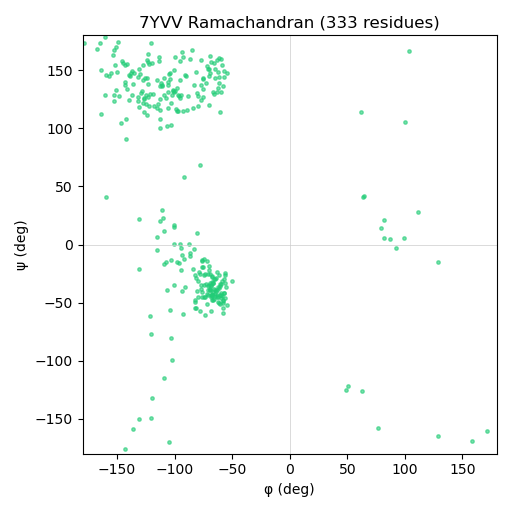83 1.00 18.77 264 PHE A N 1
ATOM 1895 C CA . PHE A 1 284 ? 15.549 11.513 -11.294 1.00 20.62 264 PHE A CA 1
ATOM 1896 C C . PHE A 1 284 ? 14.417 10.626 -11.792 1.00 21.01 264 PHE A C 1
ATOM 1897 O O . PHE A 1 284 ? 14.635 9.633 -12.489 1.00 24.89 264 PHE A O 1
ATOM 1905 N N . MET A 1 285 ? 13.197 11.001 -11.425 1.00 23.22 265 MET A N 1
ATOM 1906 C CA . MET A 1 285 ? 12.028 10.259 -11.871 1.00 22.92 265 MET A CA 1
ATOM 1907 C C . MET A 1 285 ? 11.794 10.480 -13.361 1.00 23.19 265 MET A C 1
ATOM 1908 O O . MET A 1 285 ? 12.142 11.525 -13.921 1.00 25.33 265 MET A O 1
ATOM 1913 N N . GLY A 1 286 ? 11.202 9.473 -14.009 1.00 25.75 266 GLY A N 1
ATOM 1914 C CA . GLY A 1 286 ? 10.995 9.500 -15.438 1.00 20.43 266 GLY A CA 1
ATOM 1915 C C . GLY A 1 286 ? 9.624 9.998 -15.844 1.00 22.19 266 GLY A C 1
ATOM 1916 O O . GLY A 1 286 ? 8.673 9.968 -15.071 1.00 25.49 266 GLY A O 1
ATOM 1917 N N . THR A 1 287 ? 9.543 10.471 -17.090 1.00 24.21 267 THR A N 1
ATOM 1918 C CA . THR A 1 287 ? 8.307 10.919 -17.711 1.00 22.80 267 THR A CA 1
ATOM 1919 C C . THR A 1 287 ? 8.341 10.423 -19.154 1.00 25.88 267 THR A C 1
ATOM 1920 O O . THR A 1 287 ? 9.299 10.728 -19.886 1.00 29.72 267 THR A O 1
ATOM 1924 N N . PRO A 1 288 ? 7.336 9.671 -19.596 1.00 27.04 268 PRO A N 1
ATOM 1925 C CA . PRO A 1 288 ? 7.407 9.049 -20.923 1.00 27.47 268 PRO A CA 1
ATOM 1926 C C . PRO A 1 288 ? 7.558 10.078 -22.035 1.00 28.73 268 PRO A C 1
ATOM 1927 O O . PRO A 1 288 ? 7.256 11.263 -21.876 1.00 26.52 268 PRO A O 1
ATOM 1931 N N . ALA A 1 289 ? 8.043 9.599 -23.183 1.00 29.90 269 ALA A N 1
ATOM 1932 C CA . ALA A 1 289 ? 8.213 10.469 -24.341 1.00 31.25 269 ALA A CA 1
ATOM 1933 C C . ALA A 1 289 ? 6.889 11.019 -24.845 1.00 25.35 269 ALA A C 1
ATOM 1934 O O . ALA A 1 289 ? 6.875 12.067 -25.500 1.00 23.83 269 ALA A O 1
ATOM 1936 N N . SER A 1 290 ? 5.780 10.329 -24.563 1.00 28.46 270 SER A N 1
ATOM 1937 C CA . SER A 1 290 ? 4.467 10.815 -24.974 1.00 24.33 270 SER A CA 1
ATOM 1938 C C . SER A 1 290 ? 4.210 12.226 -24.462 1.00 25.68 270 SER A C 1
ATOM 1939 O O . SER A 1 290 ? 3.580 13.039 -25.147 1.00 30.79 270 SER A O 1
ATOM 1942 N N . TYR A 1 291 ? 4.687 12.529 -23.254 1.00 26.06 271 TYR A N 1
ATOM 1943 C CA . TYR A 1 291 ? 4.453 13.841 -22.655 1.00 26.32 271 TYR A CA 1
ATOM 1944 C C . TYR A 1 291 ? 5.020 14.960 -23.523 1.00 24.17 271 TYR A C 1
ATOM 1945 O O . TYR A 1 291 ? 4.383 16.007 -23.696 1.00 24.01 271 TYR A O 1
ATOM 1954 N N . TYR A 1 292 ? 6.213 14.760 -24.075 1.00 22.83 272 TYR A N 1
ATOM 1955 C CA . TYR A 1 292 ? 6.877 15.795 -24.852 1.00 24.57 272 TYR A CA 1
ATOM 1956 C C . TYR A 1 292 ? 6.423 15.831 -26.305 1.00 26.42 272 TYR A C 1
ATOM 1957 O O . TYR A 1 292 ? 6.570 16.871 -26.957 1.00 23.86 272 TYR A O 1
ATOM 1966 N N . ALA A 1 293 ? 5.860 14.731 -26.815 1.00 24.57 273 ALA A N 1
ATOM 1967 C CA . ALA A 1 293 ? 5.392 14.698 -28.195 1.00 23.02 273 ALA A CA 1
ATOM 1968 C C . ALA A 1 293 ? 4.177 15.591 -28.402 1.00 31.22 273 ALA A C 1
ATOM 1969 O O . ALA A 1 293 ? 4.007 16.162 -29.485 1.00 39.93 273 ALA A O 1
ATOM 1971 N N . ASP A 1 294 ? 3.322 15.722 -27.387 1.00 33.53 274 ASP A N 1
ATOM 1972 C CA . ASP A 1 294 ? 2.107 16.522 -27.476 1.00 34.44 274 ASP A CA 1
ATOM 1973 C C . ASP A 1 294 ? 2.183 17.785 -26.625 1.00 37.60 274 ASP A C 1
ATOM 1974 O O . ASP A 1 294 ? 1.146 18.347 -26.256 1.00 34.84 274 ASP A O 1
ATOM 1979 N N . LEU A 1 295 ? 3.394 18.249 -26.313 1.00 34.39 275 LEU A N 1
ATOM 1980 C CA . LEU A 1 295 ? 3.550 19.336 -25.352 1.00 32.17 275 LEU A CA 1
ATOM 1981 C C . LEU A 1 295 ? 3.193 20.690 -25.957 1.00 28.27 275 LEU A C 1
ATOM 1982 O O . LEU A 1 295 ? 2.540 21.508 -25.300 1.00 29.47 275 LEU A O 1
ATOM 1987 N N . LEU A 1 296 ? 3.597 20.941 -27.205 1.00 28.64 276 LEU A N 1
ATOM 1988 C CA . LEU A 1 296 ? 3.402 22.258 -27.805 1.00 31.19 276 LEU A CA 1
ATOM 1989 C C . LEU A 1 296 ? 1.949 22.562 -28.142 1.00 32.98 276 LEU A C 1
ATOM 1990 O O . LEU A 1 296 ? 1.630 23.724 -28.411 1.00 30.83 276 LEU A O 1
ATOM 1995 N N . GLN A 1 297 ? 1.066 21.566 -28.154 1.00 34.95 277 GLN A N 1
ATOM 1996 C CA . GLN A 1 297 ? -0.353 21.866 -28.264 1.00 37.41 277 GLN A CA 1
ATOM 1997 C C . GLN A 1 297 ? -0.939 22.381 -26.957 1.00 37.59 277 GLN A C 1
ATOM 1998 O O . GLN A 1 297 ? -2.046 22.929 -26.968 1.00 42.97 277 GLN A O 1
ATOM 2004 N N . ARG A 1 298 ? -0.223 22.232 -25.841 1.00 33.33 278 ARG A N 1
ATOM 2005 C CA . ARG A 1 298 ? -0.669 22.714 -24.542 1.00 31.45 278 ARG A CA 1
ATOM 2006 C C . ARG A 1 298 ? 0.066 23.986 -24.122 1.00 34.01 278 ARG A C 1
ATOM 2007 O O . ARG A 1 298 ? -0.571 25.004 -23.847 1.00 28.40 278 ARG A O 1
ATOM 2015 N N . VAL A 1 299 ? 1.397 23.947 -24.060 1.00 33.98 279 VAL A N 1
ATOM 2016 C CA . VAL A 1 299 ? 2.192 25.120 -23.717 1.00 30.37 279 VAL A CA 1
ATOM 2017 C C . VAL A 1 299 ? 3.399 25.196 -24.642 1.00 25.42 279 VAL A C 1
ATOM 2018 O O . VAL A 1 299 ? 3.915 24.179 -25.113 1.00 24.84 279 VAL A O 1
ATOM 2022 N N . VAL A 1 300 ? 3.841 26.420 -24.907 1.00 29.53 280 VAL A N 1
ATOM 2023 C CA . VAL A 1 300 ? 5.064 26.665 -25.665 1.00 27.39 280 VAL A CA 1
ATOM 2024 C C . VAL A 1 300 ? 6.128 27.147 -24.686 1.00 25.19 280 VAL A C 1
ATOM 2025 O O . VAL A 1 300 ? 6.103 28.313 -24.271 1.00 31.32 280 VAL A O 1
ATOM 2029 N N . PRO A 1 301 ? 7.061 26.294 -24.273 1.00 25.22 281 PRO A N 1
ATOM 2030 C CA . PRO A 1 301 ? 8.103 26.745 -23.344 1.00 22.58 281 PRO A CA 1
ATOM 2031 C C . PRO A 1 301 ? 8.961 27.821 -23.990 1.00 26.12 281 PRO A C 1
ATOM 2032 O O . PRO A 1 301 ? 9.424 27.672 -25.122 1.00 33.10 281 PRO A O 1
ATOM 2036 N N . GLU A 1 302 ? 9.172 28.915 -23.259 1.00 26.24 282 GLU A N 1
ATOM 2037 C CA . GLU A 1 302 ? 9.943 30.031 -23.792 1.00 29.08 282 GLU A CA 1
ATOM 2038 C C . GLU A 1 302 ? 11.429 29.923 -23.468 1.00 29.74 282 GLU A C 1
ATOM 2039 O O . GLU A 1 302 ? 12.271 30.305 -24.287 1.00 34.35 282 GLU A O 1
ATOM 2045 N N . GLN A 1 303 ? 11.776 29.416 -22.286 1.00 32.66 283 GLN A N 1
ATOM 2046 C CA . GLN A 1 303 ? 13.181 29.395 -21.892 1.00 30.00 283 GLN A CA 1
ATOM 2047 C C . GLN A 1 303 ? 13.929 28.223 -22.515 1.00 29.84 283 GLN A C 1
ATOM 2048 O O . GLN A 1 303 ? 15.075 28.380 -22.951 1.00 35.24 283 GLN A O 1
ATOM 2054 N N . TYR A 1 304 ? 13.302 27.051 -22.582 1.00 33.42 284 TYR A N 1
ATOM 2055 C CA . TYR A 1 304 ? 13.969 25.844 -23.044 1.00 33.01 284 TYR A CA 1
ATOM 2056 C C . TYR A 1 304 ? 13.228 25.231 -24.226 1.00 24.60 284 TYR A C 1
ATOM 2057 O O . TYR A 1 304 ? 12.073 25.562 -24.509 1.00 23.15 284 TYR A O 1
ATOM 2066 N N . SER A 1 305 ? 13.922 24.336 -24.921 1.00 22.22 285 SER A N 1
ATOM 2067 C CA . SER A 1 305 ? 13.354 23.594 -26.033 1.00 21.00 285 SER A CA 1
ATOM 2068 C C . SER A 1 305 ? 12.806 22.256 -25.548 1.00 21.07 285 SER A C 1
ATOM 2069 O O . SER A 1 305 ? 13.094 21.804 -24.440 1.00 24.89 285 SER A O 1
ATOM 2072 N N . VAL A 1 306 ? 12.007 21.619 -26.396 1.00 21.42 286 VAL A N 1
ATOM 2073 C CA . VAL A 1 306 ? 11.404 20.330 -26.067 1.00 20.71 286 VAL A CA 1
ATOM 2074 C C . VAL A 1 306 ? 12.496 19.269 -25.976 1.00 23.36 286 VAL A C 1
ATOM 2075 O O . VAL A 1 306 ? 12.468 18.437 -25.058 1.00 24.82 286 VAL A O 1
ATOM 2079 N N . PRO A 1 307 ? 13.467 19.243 -26.896 1.00 23.47 287 PRO A N 1
ATOM 2080 C CA . PRO A 1 307 ? 14.583 18.291 -26.734 1.00 24.22 287 PRO A CA 1
ATOM 2081 C C . PRO A 1 307 ? 15.315 18.434 -25.405 1.00 24.68 287 PRO A C 1
ATOM 2082 O O . PRO A 1 307 ? 15.593 17.427 -24.743 1.00 27.84 287 PRO A O 1
ATOM 2086 N N . GLU A 1 308 ? 15.650 19.658 -24.999 1.00 22.78 288 GLU A N 1
ATOM 2087 C CA . GLU A 1 308 ? 16.247 19.854 -23.683 1.00 20.57 288 GLU A CA 1
ATOM 2088 C C . GLU A 1 308 ? 15.334 19.321 -22.586 1.00 22.05 288 GLU A C 1
ATOM 2089 O O . GLU A 1 308 ? 15.769 18.554 -21.719 1.00 22.03 288 GLU A O 1
ATOM 2095 N N . LEU A 1 309 ? 14.059 19.717 -22.610 1.00 18.52 289 LEU A N 1
ATOM 2096 C CA . LEU A 1 309 ? 13.123 19.277 -21.580 1.00 18.71 289 LEU A CA 1
ATOM 2097 C C . LEU A 1 309 ? 12.978 17.762 -21.573 1.00 21.49 289 LEU A C 1
ATOM 2098 O O . LEU A 1 309 ? 12.967 17.141 -20.505 1.00 23.13 289 LEU A O 1
ATOM 2103 N N . ARG A 1 310 ? 12.867 17.152 -22.755 1.00 23.39 290 ARG A N 1
ATOM 2104 C CA . ARG A 1 310 ? 12.720 15.703 -22.831 1.00 22.56 290 ARG A CA 1
A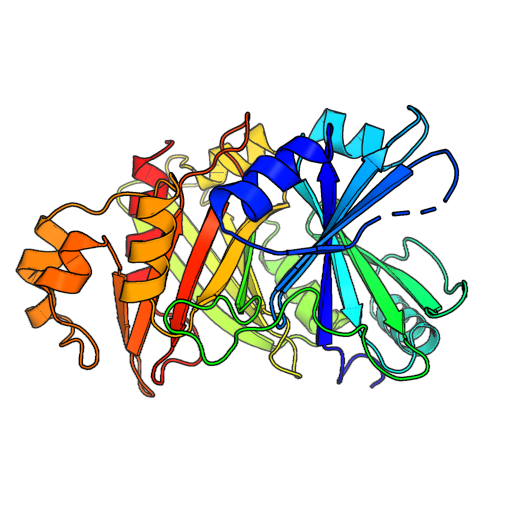TOM 2105 C C . ARG A 1 310 ? 13.967 14.996 -22.322 1.00 22.98 290 ARG A C 1
ATOM 2106 O O . ARG A 1 310 ? 13.870 14.016 -21.577 1.00 26.00 290 ARG A O 1
ATOM 2114 N N . THR A 1 311 ? 15.148 15.476 -22.718 1.00 25.00 291 THR A N 1
ATOM 2115 C CA . THR A 1 311 ? 16.395 14.850 -22.289 1.00 22.30 291 THR A CA 1
ATOM 2116 C C . THR A 1 311 ? 16.498 14.818 -20.769 1.00 22.44 291 THR A C 1
ATOM 2117 O O . THR A 1 311 ? 16.804 13.778 -20.175 1.00 24.98 291 THR A O 1
ATOM 2121 N N . GLN A 1 312 ? 16.244 15.952 -20.121 1.00 23.25 292 GLN A N 1
ATOM 2122 C CA . GLN A 1 312 ? 16.368 16.049 -18.675 1.00 20.68 292 GLN A CA 1
ATOM 2123 C C . GLN A 1 312 ? 15.106 15.628 -17.941 1.00 17.44 292 GLN A C 1
ATOM 2124 O O . GLN A 1 312 ? 15.130 15.534 -16.711 1.00 21.65 292 GLN A O 1
ATOM 2130 N N . GLN A 1 313 ? 14.011 15.371 -18.658 1.00 22.43 293 GLN A N 1
ATOM 2131 C CA . GLN A 1 313 ? 12.761 14.924 -18.042 1.00 23.68 293 GLN A CA 1
ATOM 2132 C C . GLN A 1 313 ? 12.172 16.001 -17.130 1.00 17.04 293 GLN A C 1
ATOM 2133 O O . GLN A 1 313 ? 11.683 15.708 -16.042 1.00 19.61 293 GLN A O 1
ATOM 2139 N N . VAL A 1 314 ? 12.217 17.255 -17.577 1.00 19.49 294 VAL A N 1
ATOM 2140 C CA . VAL A 1 314 ? 11.688 18.389 -16.826 1.00 17.93 294 VAL A CA 1
ATOM 2141 C C . VAL A 1 314 ? 10.267 18.670 -17.293 1.00 19.56 294 VAL A C 1
ATOM 2142 O O . VAL A 1 314 ? 9.960 18.557 -18.484 1.00 17.21 294 VAL A O 1
ATOM 2146 N N . LEU A 1 315 ? 9.396 19.031 -16.355 1.00 18.68 295 LEU A N 1
ATOM 2147 C CA . LEU A 1 315 ? 7.992 19.285 -16.642 1.00 15.39 295 LEU A CA 1
ATOM 2148 C C . LEU A 1 315 ? 7.732 20.784 -16.653 1.00 16.97 295 LEU A C 1
ATOM 2149 O O . LEU A 1 315 ? 8.299 21.526 -15.847 1.00 21.43 295 LEU A O 1
ATOM 2154 N N . VAL A 1 316 ? 6.868 21.228 -17.564 1.00 20.07 296 VAL A N 1
ATOM 2155 C CA . VAL A 1 316 ? 6.600 22.648 -17.759 1.00 20.12 296 VAL A CA 1
ATOM 2156 C C . VAL A 1 316 ? 5.105 22.918 -17.643 1.00 23.48 296 VAL A C 1
ATOM 2157 O O . VAL A 1 316 ? 4.277 22.111 -18.084 1.00 19.32 296 VAL A O 1
ATOM 2161 N N . ASP A 1 317 ? 4.766 24.062 -17.051 1.00 21.99 297 ASP A N 1
ATOM 2162 C CA . ASP A 1 317 ? 3.390 24.529 -16.950 1.00 21.57 297 ASP A CA 1
ATOM 2163 C C . ASP A 1 317 ? 3.415 26.052 -16.924 1.00 23.09 297 ASP A C 1
ATOM 2164 O O . ASP A 1 317 ? 4.477 26.670 -16.812 1.00 22.40 297 ASP A O 1
ATOM 2169 N N . GLU A 1 318 ? 2.236 26.660 -17.037 1.00 23.40 298 GLU A N 1
ATOM 2170 C CA . GLU A 1 318 ? 2.150 28.114 -17.066 1.00 27.36 298 GLU A CA 1
ATOM 2171 C C . GLU A 1 318 ? 0.808 28.565 -16.511 1.00 28.85 298 GLU A C 1
ATOM 2172 O O . GLU A 1 318 ? -0.178 27.825 -16.546 1.00 33.58 298 GLU A O 1
ATOM 2178 N N . ASP A 1 319 ? 0.787 29.792 -15.995 1.00 29.63 299 ASP A N 1
ATOM 2179 C CA . ASP A 1 319 ? -0.456 30.433 -15.589 1.00 31.08 299 ASP A CA 1
ATOM 2180 C C . ASP A 1 319 ? -0.535 31.837 -16.178 1.00 32.75 299 ASP A C 1
ATOM 2181 O O . ASP A 1 319 ? 0.016 32.097 -17.252 1.00 36.19 299 ASP A O 1
ATOM 2186 N N . HIS A 1 320 ? -1.211 32.752 -15.484 1.00 35.13 300 HIS A N 1
ATOM 2187 C CA . HIS A 1 320 ? -1.380 34.097 -16.022 1.00 36.68 300 HIS A CA 1
ATOM 2188 C C . HIS A 1 320 ? -0.058 34.855 -16.063 1.00 38.34 300 HIS A C 1
ATOM 2189 O O . HIS A 1 320 ? 0.187 35.634 -16.992 1.00 42.67 300 HIS A O 1
ATOM 2196 N N . ASP A 1 321 ? 0.813 34.638 -15.075 1.00 32.45 301 ASP A N 1
ATOM 2197 C CA . ASP A 1 321 ? 2.009 35.459 -14.925 1.00 33.89 301 ASP A CA 1
ATOM 2198 C C . ASP A 1 321 ? 3.252 34.877 -15.583 1.00 35.08 301 ASP A C 1
ATOM 2199 O O . ASP A 1 321 ? 4.184 35.632 -15.882 1.00 31.03 301 ASP A O 1
ATOM 2204 N N . GLY A 1 322 ? 3.298 33.571 -15.823 1.00 34.24 302 GLY A N 1
ATOM 2205 C CA . GLY A 1 322 ? 4.459 32.999 -16.477 1.00 32.84 302 GLY A CA 1
ATOM 2206 C C . GLY A 1 322 ? 4.416 31.483 -16.461 1.00 26.98 302 GLY A C 1
ATOM 2207 O O . GLY A 1 322 ? 3.361 30.881 -16.271 1.00 24.75 302 GLY A O 1
ATOM 2208 N N . GLN A 1 323 ? 5.585 30.884 -16.667 1.00 24.64 303 GLN A N 1
ATOM 2209 C CA . GLN A 1 323 ? 5.743 29.445 -16.787 1.00 23.89 303 GLN A CA 1
ATOM 2210 C C . GLN A 1 323 ? 6.537 28.901 -15.608 1.00 26.00 303 GLN A C 1
ATOM 2211 O O . GLN A 1 323 ? 7.237 29.637 -14.905 1.00 26.53 303 GLN A O 1
ATOM 2217 N N . LEU A 1 324 ? 6.412 27.592 -15.400 1.00 23.73 304 LEU A N 1
ATOM 2218 C CA . LEU A 1 324 ? 6.979 26.930 -14.237 1.00 21.19 304 LEU A CA 1
ATOM 2219 C C . LEU A 1 324 ? 7.544 25.577 -14.646 1.00 19.82 304 LEU A C 1
ATOM 2220 O O . LEU A 1 324 ? 6.894 24.825 -15.377 1.00 22.78 304 LEU A O 1
ATOM 2225 N N . TYR A 1 325 ? 8.757 25.274 -14.180 1.00 19.12 305 TYR A N 1
ATOM 2226 C CA . TYR A 1 325 ? 9.463 24.040 -14.512 1.00 19.42 305 TYR A CA 1
ATOM 2227 C C . TYR A 1 325 ? 9.780 23.273 -13.235 1.00 17.37 305 TYR A C 1
ATOM 2228 O O . TYR A 1 325 ? 10.344 23.839 -12.296 1.00 19.33 305 TYR A O 1
ATOM 2237 N N . GLN A 1 326 ? 9.435 21.984 -13.206 1.00 19.00 306 GLN A N 1
ATOM 2238 C CA . GLN A 1 326 ? 9.626 21.154 -12.025 1.00 20.16 306 GLN A CA 1
ATOM 2239 C C . GLN A 1 326 ? 10.075 19.756 -12.432 1.00 17.28 306 GLN A C 1
ATOM 2240 O O . GLN A 1 326 ? 9.814 19.307 -13.549 1.00 19.68 306 GLN A O 1
ATOM 2246 N N . ILE A 1 327 ? 10.758 19.074 -11.513 1.00 17.25 307 ILE A N 1
ATOM 2247 C CA . ILE A 1 327 ? 11.206 17.698 -11.730 1.00 17.41 307 ILE A CA 1
ATOM 2248 C C . ILE A 1 327 ? 11.486 17.070 -10.372 1.00 15.68 307 ILE A C 1
ATOM 2249 O O . ILE A 1 327 ? 11.951 17.742 -9.449 1.00 17.46 307 ILE A O 1
ATOM 2254 N N . PHE A 1 328 ? 11.208 15.773 -10.262 1.00 16.34 308 PHE A N 1
ATOM 2255 C CA . PHE A 1 328 ? 11.404 15.020 -9.031 1.00 16.66 308 PHE A CA 1
ATOM 2256 C C . PHE A 1 328 ? 12.627 14.120 -9.132 1.00 15.62 308 PHE A C 1
ATOM 2257 O O . PHE A 1 328 ? 12.840 13.450 -10.146 1.00 17.06 308 PHE A O 1
ATOM 2265 N N . ALA A 1 329 ? 13.410 14.088 -8.062 1.00 16.91 309 ALA A N 1
ATOM 2266 C CA . ALA A 1 329 ? 14.478 13.110 -7.917 1.00 19.53 309 ALA A CA 1
ATOM 2267 C C . ALA A 1 329 ? 13.947 11.869 -7.213 1.00 16.74 309 ALA A C 1
ATOM 2268 O O . ALA A 1 329 ? 13.078 11.959 -6.341 1.00 18.19 309 ALA A O 1
ATOM 2270 N N . ARG A 1 330 ? 14.466 10.707 -7.603 1.00 19.98 310 ARG A N 1
ATOM 2271 C CA . ARG A 1 330 ? 14.089 9.469 -6.931 1.00 22.54 310 ARG A CA 1
ATOM 2272 C C . ARG A 1 330 ? 14.396 9.569 -5.444 1.00 20.60 310 ARG A C 1
ATOM 2273 O O . ARG A 1 330 ? 15.330 10.257 -5.025 1.00 24.26 310 ARG A O 1
ATOM 2281 N N . SER A 1 331 ? 13.597 8.872 -4.640 1.00 20.52 311 SER A N 1
ATOM 2282 C CA . SER A 1 331 ? 13.848 8.790 -3.212 1.00 18.54 311 SER A CA 1
ATOM 2283 C C . SER A 1 331 ? 15.005 7.830 -2.983 1.00 22.04 311 SER A C 1
ATOM 2284 O O . SER A 1 331 ? 15.030 6.735 -3.555 1.00 27.24 311 SER A O 1
ATOM 2287 N N . VAL A 1 332 ? 15.955 8.223 -2.142 1.00 21.74 312 VAL A N 1
ATOM 2288 C CA . VAL A 1 332 ? 17.088 7.362 -1.825 1.00 26.00 312 VAL A CA 1
ATOM 2289 C C . VAL A 1 332 ? 16.913 6.894 -0.389 1.00 28.04 312 VAL A C 1
ATOM 2290 O O . VAL A 1 332 ? 17.822 6.312 0.213 1.00 32.59 312 VAL A O 1
ATOM 2294 N N . HIS A 1 333 ? 15.723 7.134 0.151 1.00 23.22 313 HIS A N 1
ATOM 2295 C CA . HIS A 1 333 ? 15.368 6.745 1.507 1.00 20.96 313 HIS A CA 1
ATOM 2296 C C . HIS A 1 333 ? 15.074 5.245 1.576 1.00 25.89 313 HIS A C 1
ATOM 2297 O O . HIS A 1 333 ? 14.400 4.707 0.696 1.00 24.59 313 HIS A O 1
ATOM 2304 N N . PRO A 1 334 ? 15.554 4.555 2.619 1.00 28.00 314 PRO A N 1
ATOM 2305 C CA . PRO A 1 334 ? 15.328 3.102 2.710 1.00 22.70 314 PRO A CA 1
ATOM 2306 C C . PRO A 1 334 ? 13.859 2.720 2.656 1.00 23.72 314 PRO A C 1
ATOM 2307 O O . PRO A 1 334 ? 13.529 1.600 2.249 1.00 21.66 314 PRO A O 1
ATOM 2311 N N . ARG A 1 335 ? 12.964 3.615 3.056 1.00 24.74 315 ARG A N 1
ATOM 2312 C CA . ARG A 1 335 ? 11.537 3.355 2.971 1.00 21.60 315 ARG A CA 1
ATOM 2313 C C . ARG A 1 335 ? 10.917 3.891 1.691 1.00 24.39 315 ARG A C 1
ATOM 2314 O O . ARG A 1 335 ? 9.716 3.694 1.473 1.00 23.21 315 ARG A O 1
ATOM 2322 N N . ASN A 1 336 ? 11.702 4.571 0.850 1.00 23.31 316 ASN A N 1
ATOM 2323 C CA . ASN A 1 336 ? 11.207 5.110 -0.414 1.00 22.49 316 ASN A CA 1
ATOM 2324 C C . ASN A 1 336 ? 10.131 6.161 -0.161 1.00 23.85 316 ASN A C 1
ATOM 2325 O O . ASN A 1 336 ? 9.115 6.220 -0.856 1.00 24.85 316 ASN A O 1
ATOM 2330 N N . THR A 1 337 ? 10.357 6.999 0.853 1.00 24.67 317 THR A N 1
ATOM 2331 C CA . THR A 1 337 ? 9.365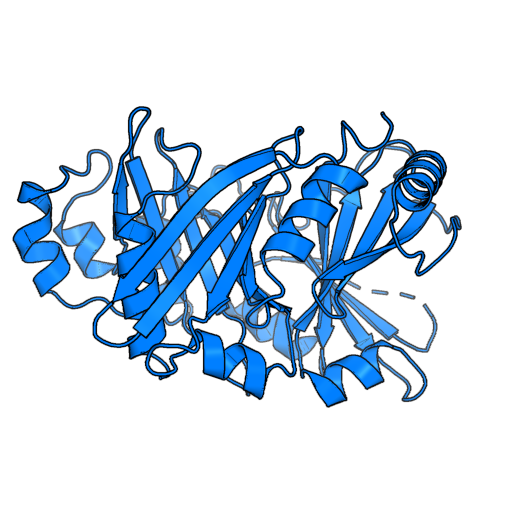 7.984 1.266 1.00 19.32 317 THR A CA 1
ATOM 2332 C C . THR A 1 337 ? 9.719 9.386 0.782 1.00 18.34 317 THR A C 1
ATOM 2333 O O . THR A 1 337 ? 9.169 9.854 -0.220 1.00 19.10 317 THR A O 1
ATOM 2337 N N . ILE A 1 338 ? 10.621 10.069 1.480 1.00 18.39 318 ILE A N 1
ATOM 2338 C CA . ILE A 1 338 ? 10.966 11.440 1.122 1.00 18.56 318 ILE A CA 1
ATOM 2339 C C . ILE A 1 338 ? 11.854 11.442 -0.115 1.00 19.28 318 ILE A C 1
ATOM 2340 O O . ILE A 1 338 ? 12.709 10.567 -0.291 1.00 21.57 318 ILE A O 1
ATOM 2345 N N . PHE A 1 339 ? 11.652 12.433 -0.981 1.00 18.22 319 PHE A N 1
ATOM 2346 C CA . PHE A 1 339 ? 12.497 12.639 -2.149 1.00 17.85 319 PHE A CA 1
ATOM 2347 C C . PHE A 1 339 ? 12.646 14.143 -2.363 1.00 16.17 319 PHE A C 1
ATOM 2348 O O . PHE A 1 339 ? 12.174 14.956 -1.562 1.00 18.47 319 PHE A O 1
ATOM 2356 N N . LEU A 1 340 ? 13.327 14.525 -3.439 1.00 18.61 320 LEU A N 1
ATOM 2357 C CA . LEU A 1 340 ? 13.665 15.920 -3.679 1.00 17.49 320 LEU A CA 1
ATOM 2358 C C . LEU A 1 340 ? 13.113 16.386 -5.020 1.00 14.24 320 LEU A C 1
ATOM 2359 O O . LEU A 1 340 ? 12.892 15.592 -5.938 1.00 15.30 320 LEU A O 1
ATOM 2364 N N . GLU A 1 341 ? 12.899 17.696 -5.120 1.00 13.54 321 GLU A N 1
ATOM 2365 C CA . GLU A 1 341 ? 12.372 18.331 -6.318 1.00 15.96 321 GLU A CA 1
ATOM 2366 C C . GLU A 1 341 ? 13.228 19.534 -6.681 1.00 17.36 321 GLU A C 1
ATOM 2367 O O . GLU A 1 341 ? 13.726 20.239 -5.801 1.00 18.37 321 GLU A O 1
ATOM 2373 N N . LEU A 1 342 ? 13.402 19.756 -7.980 1.00 15.09 322 LEU A N 1
ATOM 2374 C CA . LEU A 1 342 ? 14.017 20.962 -8.513 1.00 15.66 322 LEU A CA 1
ATOM 2375 C C . LEU A 1 342 ? 12.958 21.777 -9.239 1.00 13.89 322 LEU A C 1
ATOM 2376 O O . LEU A 1 342 ? 12.139 21.222 -9.976 1.00 15.69 322 LEU A O 1
ATOM 2381 N N . ILE A 1 343 ? 12.974 23.090 -9.034 1.00 12.40 323 ILE A N 1
ATOM 2382 C CA . ILE A 1 343 ? 11.969 23.963 -9.619 1.00 14.28 323 ILE A CA 1
ATOM 2383 C C . ILE A 1 343 ? 12.642 25.239 -10.098 1.00 17.75 323 ILE A C 1
ATOM 2384 O O . ILE A 1 343 ? 13.618 25.717 -9.509 1.00 17.87 323 ILE A O 1
ATOM 2389 N N . GLU A 1 344 ? 12.126 25.778 -11.198 1.00 19.10 324 GLU A N 1
ATOM 2390 C CA . GLU A 1 344 ? 12.528 27.090 -11.682 1.00 21.49 324 GLU A CA 1
ATOM 2391 C C . GLU A 1 344 ? 11.284 27.837 -12.123 1.00 20.16 324 GLU A C 1
ATOM 2392 O O . GLU A 1 344 ? 10.485 27.308 -12.899 1.00 21.49 324 GLU A O 1
ATOM 2398 N N . ARG A 1 345 ? 11.119 29.054 -11.623 1.00 18.91 325 ARG A N 1
ATOM 2399 C CA . ARG A 1 345 ? 9.970 29.888 -11.944 1.00 25.43 325 ARG A CA 1
ATOM 2400 C C . ARG A 1 345 ? 10.398 30.994 -12.894 1.00 22.93 325 ARG A C 1
ATOM 2401 O O . ARG A 1 345 ? 11.400 31.673 -12.648 1.00 23.33 325 ARG A O 1
ATOM 2409 N N . LEU A 1 346 ? 9.640 31.167 -13.977 1.00 29.31 326 LEU A N 1
ATOM 2410 C CA . LEU A 1 346 ? 9.836 32.294 -14.885 1.00 36.04 326 LEU A CA 1
ATOM 2411 C C . LEU A 1 346 ? 8.933 33.461 -14.499 1.00 41.67 326 LEU A C 1
ATOM 2412 O O . LEU A 1 346 ? 9.415 34.556 -14.189 1.00 50.97 326 LEU A O 1
ATOM 2417 N N . GLY A 1 347 ? 7.624 33.237 -14.512 1.00 31.20 327 GLY A N 1
ATOM 2418 C CA . GLY A 1 347 ? 6.679 34.210 -14.008 1.00 31.41 327 GLY A CA 1
ATOM 2419 C C . GLY A 1 347 ? 5.694 33.566 -13.060 1.00 31.14 327 GLY A C 1
ATOM 2420 O O . GLY A 1 347 ? 5.066 34.241 -12.240 1.00 33.73 327 GLY A O 1
ATOM 2421 N N . ALA A 1 348 ? 5.561 32.244 -13.168 1.00 28.90 328 ALA A N 1
ATOM 2422 C CA . ALA A 1 348 ? 4.637 31.484 -12.339 1.00 30.67 328 ALA A CA 1
ATOM 2423 C C . ALA A 1 348 ? 4.984 31.636 -10.864 1.00 32.04 328 ALA A C 1
ATOM 2424 O O . ALA A 1 348 ? 6.045 31.190 -10.417 1.00 29.88 328 ALA A O 1
ATOM 2426 N N . ARG A 1 349 ? 4.096 32.270 -10.102 1.00 36.12 329 ARG A N 1
ATOM 2427 C CA . ARG A 1 349 ? 4.328 32.529 -8.688 1.00 29.46 329 ARG A CA 1
ATOM 2428 C C . ARG A 1 349 ? 3.687 31.493 -7.774 1.00 29.48 329 ARG A C 1
ATOM 2429 O O . ARG A 1 349 ? 4.038 31.435 -6.590 1.00 27.74 329 ARG A O 1
ATOM 2437 N N . GLY A 1 350 ? 2.759 30.688 -8.288 1.00 26.70 330 GLY A N 1
ATOM 2438 C CA . GLY A 1 350 ? 2.136 29.638 -7.507 1.00 19.43 330 GLY A CA 1
ATOM 2439 C C . GLY A 1 350 ? 2.382 28.262 -8.094 1.00 20.92 330 GLY A C 1
ATOM 2440 O O . GLY A 1 350 ? 3.512 27.921 -8.443 1.00 24.76 330 GLY A O 1
ATOM 2441 N N . PHE A 1 351 ? 1.332 27.461 -8.219 1.00 24.25 331 PHE A N 1
ATOM 2442 C CA . PHE A 1 351 ? 1.443 26.101 -8.718 1.00 21.43 331 PHE A CA 1
ATOM 2443 C C . PHE A 1 351 ? 0.413 25.860 -9.812 1.00 28.05 331 PHE A C 1
ATOM 2444 O O . PHE A 1 351 ? -0.686 26.421 -9.795 1.00 29.31 331 PHE A O 1
ATOM 2452 N N . GLY A 1 352 ? 0.791 25.024 -10.774 1.00 31.68 332 GLY A N 1
ATOM 2453 C CA . GLY A 1 352 ? -0.060 24.689 -11.899 1.00 28.80 332 GLY A CA 1
ATOM 2454 C C . GLY A 1 352 ? -0.641 23.298 -11.737 1.00 25.18 332 GLY A C 1
ATOM 2455 O O . GLY A 1 352 ? -0.004 22.408 -11.167 1.00 24.87 332 GLY A O 1
ATOM 2456 N N . SER A 1 353 ? -1.869 23.119 -12.238 1.00 24.84 333 SER A N 1
ATOM 2457 C CA . SER A 1 353 ? -2.533 21.823 -12.171 1.00 24.98 333 SER A CA 1
ATOM 2458 C C . SER A 1 353 ? -1.947 20.819 -13.152 1.00 20.78 333 SER A C 1
ATOM 2459 O O . SER A 1 353 ? -2.043 19.611 -12.915 1.00 23.32 333 SER A O 1
ATOM 2462 N N . GLY A 1 354 ? -1.348 21.284 -14.247 1.00 22.06 334 GLY A N 1
ATOM 2463 C CA . GLY A 1 354 ? -0.731 20.358 -15.182 1.00 20.33 334 GLY A CA 1
ATOM 2464 C C . GLY A 1 354 ? 0.531 19.724 -14.628 1.00 21.63 334 GLY A C 1
ATOM 2465 O O . GLY A 1 354 ? 0.754 18.520 -14.785 1.00 21.77 334 GLY A O 1
ATOM 2466 N N . ASN A 1 355 ? 1.380 20.525 -13.981 1.00 20.88 335 ASN A N 1
ATOM 2467 C CA . ASN A 1 355 ? 2.577 19.969 -13.359 1.00 21.20 335 ASN A CA 1
ATOM 2468 C C . ASN A 1 355 ? 2.220 19.102 -12.158 1.00 20.36 335 ASN A C 1
ATOM 2469 O O . ASN A 1 355 ? 2.832 18.050 -11.944 1.00 19.63 335 ASN A O 1
ATOM 2474 N N . ILE A 1 356 ? 1.226 19.518 -11.370 1.00 20.55 336 ILE A N 1
ATOM 2475 C CA . ILE A 1 356 ? 0.796 18.708 -10.232 1.00 20.33 336 ILE A CA 1
ATOM 2476 C C . ILE A 1 356 ? 0.356 17.326 -10.701 1.00 19.39 336 ILE A C 1
ATOM 2477 O O . ILE A 1 356 ? 0.760 16.303 -10.137 1.00 24.09 336 ILE A O 1
ATOM 2482 N N . THR A 1 357 ? -0.482 17.275 -11.739 1.00 21.14 337 THR A N 1
ATOM 2483 C CA . THR A 1 357 ? -0.924 15.988 -12.271 1.00 19.14 337 THR A CA 1
ATOM 2484 C C . THR A 1 357 ? 0.247 15.191 -12.829 1.00 19.96 337 THR A C 1
ATOM 2485 O O . THR A 1 357 ? 0.367 13.987 -12.574 1.00 23.43 337 THR A O 1
ATOM 2489 N N . ALA A 1 358 ? 1.116 15.848 -13.598 1.00 21.70 338 ALA A N 1
ATOM 2490 C CA . ALA A 1 358 ? 2.271 15.166 -14.171 1.00 19.31 338 ALA A CA 1
ATOM 2491 C C . ALA A 1 358 ? 3.212 14.660 -13.088 1.00 20.48 338 ALA A C 1
ATOM 2492 O O . ALA A 1 358 ? 3.721 13.536 -13.173 1.00 22.44 338 ALA A O 1
ATOM 2494 N N . LEU A 1 359 ? 3.467 15.484 -12.066 1.00 22.74 339 LEU A N 1
ATOM 2495 C CA . LEU A 1 359 ? 4.388 15.096 -11.001 1.00 18.80 339 LEU A CA 1
ATOM 2496 C C . LEU A 1 359 ? 3.835 13.949 -10.166 1.00 21.24 339 LEU A C 1
ATOM 2497 O O . LEU A 1 359 ? 4.607 13.126 -9.663 1.00 24.22 339 LEU A O 1
ATOM 2502 N N . TYR A 1 360 ? 2.513 13.876 -10.006 1.00 24.65 340 TYR A N 1
ATOM 2503 C CA . TYR A 1 360 ? 1.914 12.728 -9.332 1.00 23.10 340 TYR A CA 1
ATOM 2504 C C . TYR A 1 360 ? 2.195 11.443 -10.100 1.00 25.75 340 TYR A C 1
ATOM 2505 O O . TYR A 1 360 ? 2.630 10.440 -9.521 1.00 21.67 340 TYR A O 1
ATOM 2514 N N . GLN A 1 361 ? 1.944 11.456 -11.412 1.00 24.61 341 GLN A N 1
ATOM 2515 C CA . GLN A 1 361 ? 2.173 10.270 -12.229 1.00 23.39 341 GLN A CA 1
ATOM 2516 C C . GLN A 1 361 ? 3.627 9.818 -12.151 1.00 24.13 341 GLN A C 1
ATOM 2517 O O . GLN A 1 361 ? 3.905 8.623 -12.005 1.00 26.75 341 GLN A O 1
ATOM 2523 N N . ALA A 1 362 ? 4.570 10.759 -12.243 1.00 22.91 342 ALA A N 1
ATOM 2524 C CA . ALA A 1 362 ? 5.979 10.388 -12.172 1.00 22.11 342 ALA A CA 1
ATOM 2525 C C . ALA A 1 362 ? 6.303 9.711 -10.847 1.00 24.99 342 ALA A C 1
ATOM 2526 O O . ALA A 1 362 ? 7.011 8.698 -10.817 1.00 29.34 342 ALA A O 1
ATOM 2528 N N . ALA A 1 363 ? 5.789 10.253 -9.740 1.00 28.67 343 ALA A N 1
ATOM 2529 C CA . ALA A 1 363 ? 6.005 9.624 -8.441 1.00 28.54 343 ALA A CA 1
ATOM 2530 C C . ALA A 1 363 ? 5.264 8.297 -8.329 1.00 29.04 343 ALA A C 1
ATOM 2531 O O . ALA A 1 363 ? 5.763 7.359 -7.698 1.00 31.10 343 ALA A O 1
ATOM 2533 N N . GLU A 1 364 ? 4.078 8.200 -8.936 1.00 30.71 344 GLU A N 1
ATOM 2534 C CA . GLU A 1 364 ? 3.326 6.950 -8.903 1.00 29.29 344 GLU A CA 1
ATOM 2535 C C . GLU A 1 364 ? 4.006 5.864 -9.725 1.00 33.46 344 GLU A C 1
ATOM 2536 O O . GLU A 1 364 ? 3.801 4.674 -9.463 1.00 37.39 344 GLU A O 1
ATOM 2542 N N . ARG A 1 365 ? 4.803 6.247 -10.724 1.00 33.61 345 ARG A N 1
ATOM 2543 C CA . ARG A 1 365 ? 5.482 5.266 -11.564 1.00 30.96 345 ARG A CA 1
ATOM 2544 C C . ARG A 1 365 ? 6.751 4.732 -10.921 1.00 36.43 345 ARG A C 1
ATOM 2545 O O . ARG A 1 365 ? 7.149 3.593 -11.192 1.00 42.79 345 ARG A O 1
ATOM 2553 N N . GLN A 1 366 ? 7.401 5.530 -10.080 1.00 42.36 346 GLN A N 1
ATOM 2554 C CA . GLN A 1 366 ? 8.672 5.111 -9.506 1.00 44.30 346 GLN A CA 1
ATOM 2555 C C . GLN A 1 366 ? 8.485 4.209 -8.295 1.00 41.76 346 GLN A C 1
ATOM 2556 O O . GLN A 1 366 ? 9.363 3.392 -7.999 1.00 54.81 346 GLN A O 1
ATOM 2562 N N . ARG A 1 367 ? 7.358 4.321 -7.594 1.00 39.19 347 ARG A N 1
ATOM 2563 C CA . ARG A 1 367 ? 7.142 3.508 -6.402 1.00 44.05 347 ARG A CA 1
ATOM 2564 C C . ARG A 1 367 ? 5.896 2.634 -6.529 1.00 48.10 347 ARG A C 1
ATOM 2565 O O . ARG A 1 367 ? 6.008 1.429 -6.779 1.00 53.06 347 ARG A O 1
ATOM 2573 N N . ASP A 1 368 ? 4.711 3.217 -6.357 1.00 38.30 348 ASP A N 1
ATOM 2574 C CA . ASP A 1 368 ? 3.472 2.444 -6.419 1.00 46.56 348 ASP A CA 1
ATOM 2575 C C . ASP A 1 368 ? 2.919 2.393 -7.843 1.00 51.43 348 ASP A C 1
ATOM 2576 O O . ASP A 1 368 ? 3.053 1.384 -8.541 1.00 48.51 348 ASP A O 1
#

Secondary structure (DSSP, 8-state):
-TTTT-EEEEEEEE-S-HHHHIIIIIIIT--EEE--TTEEEEEEEETTEEEEEEEESSSSSHHHHHHHHHSSEEEEEEEE-S-HHHHHHHHHHTTPPEEEEEEE-SS-EEEEEE-STT-EEEEEE-SSSSPPPSS--TTSTT-EEEEEEEEEE--TT-HHHHHHIIIIIS--EEEEEEEEEETTEEEEEEEEE-TTSS-EEEEEEE-TTS---HHHHHIIIIISSEEEEEEEEESSHHHHHHHHHHTT--B----HHHHHTSTTT---SSS-HHHHHHHT-EEEE-SS-EEEEEEEPP-STTS--EEEEEEESS--S--HHHHHHHHHHHHHH--

Solvent-accessible surface area: 14092 Å² total; per-residue (Å²): 102,22,3,60,48,2,54,26,12,30,0,58,4,20,2,48,43,12,60,64,1,60,74,42,1,32,117,14,17,42,10,19,56,83,137,243,89,51,17,149,48,3,30,0,0,8,14,101,0,32,2,18,2,0,37,25,90,54,129,141,31,91,0,24,68,12,35,106,134,1,12,35,3,3,6,8,0,0,0,60,6,119,60,0,114,41,0,20,94,59,0,50,89,88,52,5,157,79,67,47,43,55,71,185,72,67,96,28,27,41,1,11,0,42,10,10,41,36,1,42,0,9,0,1,43,21,103,132,30,73,39,68,62,27,41,106,58,51,162,94,90,8,3,12,47,75,11,21,4,1,0,0,0,2,68,83,62,104,3,91,66,18,6,67,43,0,101,97,9,5,24,9,110,50,53,24,51,74,84,8,70,24,86,68,26,9,7,24,2,44,0,0,40,5,136,43,38,36,0,3,0,7,0,15,20,4,28,85,93,94,78,81,1,4,4,22,33,0,10,136,63,7,34,14,12,0,5,4,9,0,0,0,17,5,52,12,0,10,79,0,0,53,66,4,85,122,119,59,17,103,9,5,36,14,69,68,73,32,7,94,68,0,99,159,105,7,101,14,143,101,29,53,26,72,74,0,103,92,16,51,0,2,0,13,76,67,192,109,18,17,2,0,1,2,12,2,96,15,98,18,129,82,46,2,10,1,2,1,0,0,28,67,70,20,3,193,16,19,13,39,31,0,20,42,7,7,14,73,4,1,30,121,68,46,82

InterPro domains:
  IPR004360 Glyoxalase/fosfomycin resistance/dioxygenase domain [PF00903] (160-279)
  IPR005956 4-hydroxyphenylpyruvate dioxygenase [PIRSF009283] (11-348)
  IPR005956 4-hydroxyphenylpyruvate dioxygenase [PTHR11959] (12-348)
  IPR005956 4-hydroxyphenylpyruvate dioxygenase [TIGR01263] (13-348)
  IPR029068 Glyoxalase/Bleomycin resistance protein/Dihydroxybiphenyl dioxygenase [G3DSA:3.10.180.10] (10-151)
  IPR029068 Glyoxalase/Bleomycin resistance protein/Dihydroxybiphenyl dioxygenase [G3DSA:3.10.180.10] (156-350)
  IPR029068 Glyoxalase/Bleomycin resistance protein/Dihydroxybiphenyl dioxygenase [SSF54593] (12-340)
  IPR037523 Vicinal oxygen chelate (VOC), core domain [PS51819] (13-139)
  IPR037523 Vicinal oxygen chelate (VOC), core domain [PS51819] (159-310)
  IPR041735 4-hydroxyphenylpyruvate dioxygenase, C-terminal [cd07250] (157-345)
  IPR041736 4-hydroxyphenylpyruvate dioxygenase, N-terminal [cd08342] (15-142)

Organism: NCBI:txid2742131

Radius of gyration: 19.29 Å; Cα contacts (8 Å, |Δi|>4): 801; chains: 1; bounding box: 43×38×54 Å

B-factor: mean 25.55, std 10.05, range [4.86, 92.28]

Nearest PDB structures (foldseek):
  7yvv-assembly1_A  TM=1.003E+00  e=2.318E-78  Amycolatopsis sp. Hca4
  2r5v-assembly2_B  TM=9.412E-01  e=8.114E-48  Amycolatopsis orientalis
  2r5v-assembly1_A  TM=9.530E-01  e=6.125E-47  Amycolatopsis orientalis
  1t47-assembly1_B  TM=8.897E-01  e=6.665E-38  Streptomyces avermitilis
  1cjx-assembly1_D  TM=8.551E-01  e=1.020E-29  Pseudomonas fluorescens

Foldseek 3Di:
DLLQQKFWAEWEKQAQDVVVVCCPCCLQQVWFKAAPQQKGWIWTGFAAYIYIYIYTPDCPDVSVVQCVQFNIATAETEIETQDQQVLQVQLVVLPWAWDAHWDDDPQWTWTWTQAFDRHIYIYIHGDPDGDGTSHYDQVDALDFHHWQEWEKQAEAPCQVVRVCSCCRRSNWDWDDWDWQDDDQWIWIWIWTARSNNRYIYIYIYTDPVGDDFVSVLQCVNRVGMHTQEIETETNHNLVNLVVSVVSVFAWFADDPVCLVCPVVAPDDDPDDSVSCNVSVWDKDADDFGMKIKTWTFDPGPSRGYTYMYIYTDGDSDDDSVVVNRRRVRSRVRPD